Protein AF-M2REE5-F1 (afdb_monomer)

Mean predicted aligned error: 12.67 Å

Structure (mmCIF, N/CA/C/O backbone):
data_AF-M2REE5-F1
#
_entry.id   AF-M2REE5-F1
#
loop_
_atom_site.group_PDB
_atom_site.id
_atom_site.type_symbol
_atom_site.label_atom_id
_atom_site.label_alt_id
_atom_site.label_comp_id
_atom_site.label_asym_id
_atom_site.label_entity_id
_atom_site.label_seq_id
_atom_site.pdbx_PDB_ins_code
_atom_site.Cartn_x
_atom_site.Cartn_y
_atom_site.Cartn_z
_atom_site.occupancy
_atom_site.B_iso_or_equiv
_atom_site.auth_seq_id
_atom_site.auth_comp_id
_atom_site.auth_asym_id
_atom_site.auth_atom_id
_atom_site.pdbx_PDB_model_num
ATOM 1 N N . MET A 1 1 ? 77.818 0.327 -35.182 1.00 38.66 1 MET A N 1
ATOM 2 C CA . MET A 1 1 ? 76.487 0.852 -35.550 1.00 38.66 1 MET A CA 1
ATOM 3 C C . MET A 1 1 ? 75.456 -0.120 -35.006 1.00 38.66 1 MET A C 1
ATOM 5 O O . MET A 1 1 ? 75.179 -1.122 -35.648 1.00 38.66 1 MET A O 1
ATOM 9 N N . SER A 1 2 ? 75.036 0.099 -33.757 1.00 36.56 2 SER A N 1
ATOM 10 C CA . SER A 1 2 ? 74.175 -0.830 -33.021 1.00 36.56 2 SER A CA 1
ATOM 11 C C . SER A 1 2 ? 72.714 -0.579 -33.371 1.00 36.56 2 SER A C 1
ATOM 13 O O . SER A 1 2 ? 72.260 0.565 -33.408 1.00 36.56 2 SER A O 1
ATOM 15 N N . SER A 1 3 ? 72.026 -1.667 -33.680 1.00 43.53 3 SER A N 1
ATOM 16 C CA . SER A 1 3 ? 70.634 -1.756 -34.079 1.00 43.53 3 SER A CA 1
ATOM 17 C C . SER A 1 3 ? 69.671 -1.483 -32.926 1.00 43.53 3 SER A C 1
ATOM 19 O O . SER A 1 3 ? 69.932 -1.804 -31.770 1.00 43.53 3 SER A O 1
ATOM 21 N N . ARG A 1 4 ? 68.528 -0.926 -33.327 1.00 51.53 4 ARG A N 1
ATOM 22 C CA . ARG A 1 4 ? 67.249 -0.803 -32.622 1.00 51.53 4 ARG A CA 1
ATOM 23 C C . ARG A 1 4 ? 66.891 -2.050 -31.809 1.00 51.53 4 ARG A C 1
ATOM 25 O O . ARG A 1 4 ? 67.111 -3.149 -32.303 1.00 51.53 4 ARG A O 1
ATOM 32 N N . LEU A 1 5 ? 66.201 -1.844 -30.688 1.00 46.16 5 LEU A N 1
ATOM 33 C CA . LEU A 1 5 ? 64.959 -2.542 -30.325 1.00 46.16 5 LEU A CA 1
ATOM 34 C C . LEU A 1 5 ? 64.337 -1.814 -29.126 1.00 46.16 5 LEU A C 1
ATOM 36 O O . LEU A 1 5 ? 64.799 -1.927 -27.995 1.00 46.16 5 LEU A O 1
ATOM 40 N N . SER A 1 6 ? 63.324 -1.004 -29.423 1.00 50.56 6 SER A N 1
ATOM 41 C CA . SER A 1 6 ? 62.365 -0.489 -28.453 1.00 50.56 6 SER A CA 1
ATOM 42 C C . SER A 1 6 ? 61.498 -1.670 -28.023 1.00 50.56 6 SER A C 1
ATOM 44 O O . SER A 1 6 ? 60.785 -2.235 -28.851 1.00 50.56 6 SER A O 1
ATOM 46 N N . ASP A 1 7 ? 61.619 -2.078 -26.766 1.00 46.53 7 ASP A N 1
ATOM 47 C CA . ASP A 1 7 ? 60.796 -3.126 -26.168 1.00 46.53 7 ASP A CA 1
ATOM 48 C C . ASP A 1 7 ? 59.448 -2.508 -25.774 1.00 46.53 7 ASP A C 1
ATOM 50 O O . ASP A 1 7 ? 59.289 -1.936 -24.697 1.00 46.53 7 ASP A O 1
ATOM 54 N N . ASP A 1 8 ? 58.506 -2.521 -26.716 1.00 56.50 8 ASP A N 1
ATOM 55 C CA . ASP A 1 8 ? 57.129 -2.073 -26.508 1.00 56.50 8 ASP A CA 1
ATOM 56 C C . ASP A 1 8 ? 56.333 -3.256 -25.937 1.00 56.50 8 ASP A C 1
ATOM 58 O O . ASP A 1 8 ? 55.606 -3.975 -26.630 1.00 56.50 8 ASP A O 1
ATOM 62 N N . THR A 1 9 ? 56.566 -3.547 -24.657 1.00 58.16 9 THR A N 1
ATOM 63 C CA . THR A 1 9 ? 55.918 -4.655 -23.954 1.00 58.16 9 THR A CA 1
ATOM 64 C C . THR A 1 9 ? 54.467 -4.275 -23.653 1.00 58.16 9 THR A C 1
ATOM 66 O O . THR A 1 9 ? 54.142 -3.692 -22.619 1.00 58.16 9 THR A O 1
ATOM 69 N N . ALA A 1 10 ? 53.564 -4.594 -24.581 1.00 62.88 10 ALA A N 1
ATOM 70 C CA . ALA A 1 10 ? 52.131 -4.389 -24.407 1.00 62.88 10 ALA A CA 1
ATOM 71 C C . ALA A 1 10 ? 51.612 -5.175 -23.187 1.00 62.88 10 ALA A C 1
ATOM 73 O O . ALA A 1 10 ? 51.581 -6.408 -23.169 1.00 62.88 10 ALA A O 1
ATOM 74 N N . VAL A 1 11 ? 51.191 -4.448 -22.151 1.00 69.81 11 VAL A N 1
ATOM 75 C CA . VAL A 1 11 ? 50.650 -5.019 -20.912 1.00 69.81 11 VAL A CA 1
ATOM 76 C C . VAL A 1 11 ? 49.303 -5.691 -21.195 1.00 69.81 11 VAL A C 1
ATOM 78 O O . VAL A 1 11 ? 48.344 -5.053 -21.630 1.00 69.81 11 VAL A O 1
ATOM 81 N N . LYS A 1 12 ? 49.205 -6.993 -20.911 1.00 71.50 12 LYS A N 1
ATOM 82 C CA . LYS A 1 12 ? 47.965 -7.768 -21.054 1.00 71.50 12 LYS A CA 1
ATOM 83 C C . LYS A 1 12 ? 47.016 -7.455 -19.892 1.00 71.50 12 LYS A C 1
ATOM 85 O O . LYS A 1 12 ? 47.154 -7.996 -18.797 1.00 71.50 12 LYS A O 1
ATOM 90 N N . LEU A 1 13 ? 46.056 -6.562 -20.124 1.00 79.38 13 LEU A N 1
ATOM 91 C CA . LEU A 1 13 ? 45.034 -6.195 -19.139 1.00 79.38 13 LEU A CA 1
ATOM 92 C C . LEU A 1 13 ? 44.077 -7.375 -18.893 1.00 79.38 13 LEU A C 1
ATOM 94 O O . LEU A 1 13 ? 43.501 -7.922 -19.831 1.00 79.38 13 LEU A O 1
ATOM 98 N N . THR A 1 14 ? 43.892 -7.760 -17.627 1.00 79.19 14 THR A N 1
ATOM 99 C CA . THR A 1 14 ? 42.921 -8.793 -17.226 1.00 79.19 14 THR A CA 1
ATOM 100 C C . THR A 1 14 ? 41.669 -8.111 -16.690 1.00 79.19 14 THR A C 1
ATOM 102 O O . THR A 1 14 ? 41.726 -7.385 -15.698 1.00 79.19 14 THR A O 1
ATOM 105 N N . LYS A 1 15 ? 40.535 -8.322 -17.362 1.00 80.19 15 LYS A N 1
ATOM 106 C CA . LYS A 1 15 ? 39.239 -7.779 -16.942 1.00 80.19 15 LYS A CA 1
ATOM 107 C C . LYS A 1 15 ? 38.802 -8.453 -15.638 1.00 80.19 15 LYS A C 1
ATOM 109 O O . LYS A 1 15 ? 38.848 -9.676 -15.520 1.00 80.19 15 LYS A O 1
ATOM 114 N N . SER A 1 16 ? 38.385 -7.656 -14.658 1.00 66.56 16 SER A N 1
ATOM 115 C CA . SER A 1 16 ? 37.862 -8.177 -13.394 1.00 66.56 16 SER A CA 1
ATOM 116 C C . SER A 1 16 ? 36.516 -8.855 -13.626 1.00 66.56 16 SER A C 1
ATOM 118 O O . SER A 1 16 ? 35.544 -8.194 -13.972 1.00 66.56 16 SER A O 1
ATOM 120 N N . THR A 1 17 ? 36.424 -10.154 -13.355 1.00 61.88 17 THR A N 1
ATOM 121 C CA . THR A 1 17 ? 35.180 -10.939 -13.461 1.00 61.88 17 THR A CA 1
ATOM 122 C C . THR A 1 17 ? 34.037 -10.417 -12.589 1.00 61.88 17 THR A C 1
ATOM 124 O O . THR A 1 17 ? 32.888 -10.783 -12.809 1.00 61.88 17 THR A O 1
ATOM 127 N N . ARG A 1 18 ? 34.341 -9.581 -11.589 1.00 53.75 18 ARG A N 1
ATOM 128 C CA . ARG A 1 18 ? 33.370 -9.071 -10.613 1.00 53.75 18 ARG A CA 1
ATOM 129 C C . ARG A 1 18 ? 32.989 -7.604 -10.820 1.00 53.75 18 ARG A C 1
ATOM 131 O O . ARG A 1 18 ? 31.970 -7.177 -10.292 1.00 53.75 18 ARG A O 1
ATOM 138 N N . PHE A 1 19 ? 33.818 -6.842 -11.533 1.00 54.91 19 PHE A N 1
ATOM 139 C CA . PHE A 1 19 ? 33.694 -5.380 -11.634 1.00 54.91 19 PHE A CA 1
ATOM 140 C C . PHE A 1 19 ? 33.848 -4.841 -13.059 1.00 54.91 19 PHE A C 1
ATOM 142 O O . PHE A 1 19 ? 33.758 -3.635 -13.263 1.00 54.91 19 PHE A O 1
ATOM 149 N N . TYR A 1 20 ? 34.110 -5.709 -14.037 1.00 52.50 20 TYR A N 1
ATOM 150 C CA . TYR A 1 20 ? 34.180 -5.336 -15.440 1.00 52.50 20 TYR A CA 1
ATOM 151 C C . TYR A 1 20 ? 32.885 -5.767 -16.128 1.00 52.50 20 TYR A C 1
ATOM 153 O O . TYR A 1 20 ? 32.784 -6.880 -16.643 1.00 52.50 20 TYR A O 1
ATOM 161 N N . SER A 1 21 ? 31.891 -4.883 -16.080 1.00 54.38 21 SER A N 1
ATOM 162 C CA . SER A 1 21 ? 30.630 -5.028 -16.806 1.00 54.38 21 SER A CA 1
ATOM 163 C C . SER A 1 21 ? 30.643 -4.081 -18.003 1.00 54.38 21 SER A C 1
ATOM 165 O O . SER A 1 21 ? 30.836 -2.877 -17.834 1.00 54.38 21 SER A O 1
ATOM 167 N N . ASP A 1 22 ? 30.442 -4.622 -19.203 1.00 50.00 22 ASP A N 1
ATOM 168 C CA . ASP A 1 22 ? 30.211 -3.846 -20.423 1.00 50.00 22 ASP A CA 1
ATOM 169 C C . ASP A 1 22 ? 28.742 -3.366 -20.419 1.00 50.00 22 ASP A C 1
ATOM 171 O O . ASP A 1 22 ? 27.906 -3.966 -21.080 1.00 50.00 22 ASP A O 1
ATOM 175 N N . GLU A 1 23 ? 28.368 -2.352 -19.628 1.00 56.47 23 GLU A N 1
ATOM 176 C CA . GLU A 1 23 ? 26.979 -1.849 -19.636 1.00 56.47 23 GLU A CA 1
ATOM 177 C C . GLU A 1 23 ? 26.887 -0.334 -19.854 1.00 56.47 23 GLU A C 1
ATOM 179 O O . GLU A 1 23 ? 27.062 0.454 -18.921 1.00 56.47 23 GLU A O 1
ATOM 184 N N . PRO A 1 24 ? 26.476 0.070 -21.066 1.00 54.28 24 PRO A N 1
ATOM 185 C CA . PRO A 1 24 ? 25.645 1.241 -21.272 1.00 54.28 24 PRO A CA 1
ATOM 186 C C . PRO A 1 24 ? 24.306 0.854 -21.928 1.00 54.28 24 PRO A C 1
ATOM 188 O O . PRO A 1 24 ? 23.809 1.594 -22.769 1.00 54.28 24 PRO A O 1
ATOM 191 N N . ASP A 1 25 ? 23.704 -0.285 -21.577 1.00 72.88 25 ASP A N 1
ATOM 192 C CA . ASP A 1 25 ? 22.383 -0.643 -22.111 1.00 72.88 25 ASP A CA 1
ATOM 193 C C . ASP A 1 25 ? 21.291 -0.072 -21.211 1.00 72.88 25 ASP A C 1
ATOM 195 O O . ASP A 1 25 ? 20.829 -0.695 -20.258 1.00 72.88 25 ASP A O 1
ATOM 199 N N . THR A 1 26 ? 20.889 1.165 -21.494 1.00 84.69 26 THR A N 1
ATOM 200 C CA . THR A 1 26 ? 19.654 1.730 -20.946 1.00 84.69 26 THR A CA 1
ATOM 201 C C . THR A 1 26 ? 18.460 1.288 -21.775 1.00 84.69 26 THR A C 1
ATOM 203 O O . THR A 1 26 ? 18.543 1.232 -22.997 1.00 84.69 26 THR A O 1
ATOM 206 N N . VAL A 1 27 ? 17.328 1.065 -21.118 1.00 89.31 27 VAL A N 1
ATOM 207 C CA . VAL A 1 27 ? 16.054 0.748 -21.764 1.00 89.31 27 VAL A CA 1
ATOM 20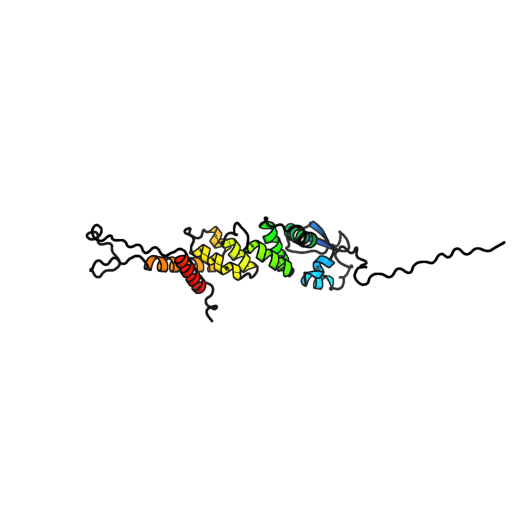8 C C . VAL A 1 27 ? 15.111 1.935 -21.616 1.00 89.31 27 VAL A C 1
ATOM 210 O O . VAL A 1 27 ? 15.076 2.578 -20.562 1.00 89.31 27 VAL A O 1
ATOM 213 N N . ILE A 1 28 ? 14.359 2.231 -22.674 1.00 91.19 28 ILE A N 1
ATOM 214 C CA . ILE A 1 28 ? 13.375 3.313 -22.699 1.00 91.19 28 ILE A CA 1
ATOM 215 C C . ILE A 1 28 ? 11.985 2.746 -22.404 1.00 91.19 28 ILE A C 1
ATOM 217 O O . ILE A 1 28 ? 11.484 1.877 -23.119 1.00 91.19 28 ILE A O 1
ATOM 221 N N . PHE A 1 29 ? 11.358 3.268 -21.357 1.00 93.00 29 PHE A N 1
ATOM 222 C CA . PHE A 1 29 ? 9.979 2.993 -20.976 1.00 93.00 29 PHE A CA 1
ATOM 223 C C . PHE A 1 29 ? 9.082 4.166 -21.341 1.00 93.00 29 PHE A C 1
ATOM 225 O O . PHE A 1 29 ? 9.508 5.313 -21.264 1.00 93.00 29 PHE A O 1
ATOM 232 N N . ASN A 1 30 ? 7.829 3.880 -21.667 1.00 93.31 30 ASN A N 1
ATOM 233 C CA . ASN A 1 30 ? 6.767 4.868 -21.774 1.00 93.31 30 ASN A CA 1
ATOM 234 C C . ASN A 1 30 ? 5.730 4.608 -20.678 1.00 93.31 30 ASN A C 1
ATOM 236 O O . ASN A 1 30 ? 5.134 3.526 -20.623 1.00 93.31 30 ASN A O 1
ATOM 240 N N . VAL A 1 31 ? 5.524 5.605 -19.820 1.00 94.25 31 VAL A N 1
ATOM 241 C CA . VAL A 1 31 ? 4.566 5.587 -18.710 1.00 94.25 31 VAL A CA 1
ATOM 242 C C . VAL A 1 31 ? 3.754 6.872 -18.781 1.00 94.25 31 VAL A C 1
ATOM 244 O O . VAL A 1 31 ? 4.324 7.956 -18.719 1.00 94.25 31 VAL A O 1
ATOM 247 N N . GLU A 1 32 ? 2.434 6.767 -18.936 1.00 91.12 32 GLU A N 1
ATOM 248 C CA . GLU A 1 32 ? 1.537 7.935 -19.012 1.00 91.12 32 GLU A CA 1
ATOM 249 C C . GLU A 1 32 ? 1.993 8.998 -20.041 1.00 91.12 32 GLU A C 1
ATOM 251 O O . GLU A 1 32 ? 1.928 10.199 -19.806 1.00 91.12 32 GLU A O 1
ATOM 256 N N . SER A 1 33 ? 2.472 8.561 -21.211 1.00 89.56 33 SER A N 1
ATOM 257 C CA . SER A 1 33 ? 3.024 9.435 -22.269 1.00 89.56 33 SER A CA 1
ATOM 258 C C . SER A 1 33 ? 4.337 10.146 -21.909 1.00 89.56 33 SER A C 1
ATOM 260 O O . SER A 1 33 ? 4.737 11.083 -22.597 1.00 89.56 33 SER A O 1
ATOM 262 N N . THR A 1 34 ? 5.019 9.705 -20.853 1.00 92.94 34 THR A N 1
ATOM 263 C CA . THR A 1 34 ? 6.343 10.188 -20.450 1.00 92.94 34 THR A CA 1
ATOM 264 C C . THR A 1 34 ? 7.388 9.106 -20.699 1.00 92.94 34 THR A C 1
ATOM 266 O O . THR A 1 34 ? 7.201 7.949 -20.313 1.00 92.94 34 THR A O 1
ATOM 269 N N . LEU A 1 35 ? 8.495 9.478 -21.348 1.00 92.62 35 LEU A N 1
ATOM 270 C CA . LEU A 1 35 ? 9.600 8.564 -21.624 1.00 92.62 35 LEU A CA 1
ATOM 271 C C . LEU A 1 35 ? 10.618 8.560 -20.482 1.00 92.62 35 LEU A C 1
ATOM 273 O O . LEU A 1 35 ? 11.115 9.606 -20.071 1.00 92.62 35 LEU A O 1
ATOM 277 N N . PHE A 1 36 ? 10.984 7.367 -20.023 1.00 92.44 36 PHE A N 1
ATOM 278 C CA . PHE A 1 36 ? 11.970 7.149 -18.971 1.00 92.44 36 PHE A CA 1
ATOM 279 C C . PHE A 1 36 ? 13.103 6.275 -19.484 1.00 92.44 36 PHE A C 1
ATOM 281 O O . PHE A 1 36 ? 12.873 5.156 -19.935 1.00 92.44 36 PHE A O 1
ATOM 288 N N . ARG A 1 37 ? 14.341 6.754 -19.364 1.00 90.81 37 ARG A N 1
ATOM 289 C CA . ARG A 1 37 ? 15.537 5.981 -19.708 1.00 90.81 37 ARG A CA 1
ATOM 290 C C . ARG A 1 37 ? 16.159 5.417 -18.436 1.00 90.81 37 ARG A C 1
ATOM 292 O O . ARG A 1 37 ? 16.620 6.174 -17.587 1.00 90.81 37 ARG A O 1
ATOM 299 N N . VAL A 1 38 ? 16.153 4.093 -18.298 1.00 90.69 38 VAL A N 1
ATOM 300 C CA . VAL A 1 38 ? 16.482 3.402 -17.040 1.00 90.69 38 VAL A CA 1
ATOM 301 C C . VAL A 1 38 ? 17.495 2.293 -17.287 1.00 90.69 38 VAL A C 1
ATOM 303 O O . VAL A 1 38 ? 17.457 1.628 -18.321 1.00 90.69 38 VAL A O 1
ATOM 306 N N . ASN A 1 39 ? 18.389 2.053 -16.324 1.00 88.69 39 ASN A N 1
ATOM 307 C CA . ASN A 1 39 ? 19.241 0.867 -16.368 1.00 88.69 39 ASN A CA 1
ATOM 308 C C . ASN A 1 39 ? 18.408 -0.389 -15.992 1.00 88.69 39 ASN A C 1
ATOM 310 O O . ASN A 1 39 ? 17.935 -0.487 -14.852 1.00 88.69 39 ASN A O 1
ATOM 314 N N . PRO A 1 40 ? 18.245 -1.372 -16.902 1.00 88.00 40 PRO A N 1
ATOM 315 C CA . PRO A 1 40 ? 17.433 -2.564 -16.673 1.00 88.00 40 PRO A CA 1
ATOM 316 C C . PRO A 1 40 ? 17.957 -3.434 -15.527 1.00 88.00 40 PRO A C 1
ATOM 318 O O . PRO A 1 40 ? 17.170 -4.165 -14.926 1.00 88.00 40 PRO A O 1
ATOM 321 N N . TYR A 1 41 ? 19.247 -3.358 -15.183 1.00 87.06 41 TYR A N 1
ATOM 322 C CA . TYR A 1 41 ? 19.825 -4.075 -14.048 1.00 87.06 41 TYR A CA 1
ATOM 323 C C . TYR A 1 41 ? 19.106 -3.742 -12.735 1.00 87.06 41 TYR A C 1
ATOM 325 O O . TYR A 1 41 ? 18.775 -4.652 -11.975 1.00 87.06 41 TYR A O 1
ATOM 333 N N . LEU A 1 42 ? 18.795 -2.463 -12.486 1.00 86.06 42 LEU A N 1
ATOM 334 C CA . LEU A 1 42 ? 18.125 -2.032 -11.251 1.00 86.06 42 LEU A CA 1
ATOM 335 C C . LEU A 1 42 ? 16.733 -2.657 -11.109 1.00 86.06 42 LEU A C 1
ATOM 337 O O . LEU A 1 42 ? 16.342 -3.063 -10.017 1.00 86.06 42 LEU A O 1
ATOM 341 N N . LEU A 1 43 ? 16.016 -2.790 -12.226 1.00 90.75 43 LEU A N 1
ATOM 342 C CA . LEU A 1 43 ? 14.683 -3.386 -12.266 1.00 90.75 43 LEU A CA 1
ATOM 343 C C . LEU A 1 43 ? 14.750 -4.917 -12.163 1.00 90.75 43 LEU A C 1
ATOM 345 O O . LEU A 1 43 ? 14.035 -5.511 -11.360 1.00 90.75 43 LEU A O 1
ATOM 349 N N . LYS A 1 44 ? 15.653 -5.563 -12.918 1.00 89.88 44 LYS A N 1
ATOM 350 C CA . LYS A 1 44 ? 15.867 -7.025 -12.901 1.00 89.88 44 LYS A CA 1
ATOM 351 C C . LYS A 1 44 ? 16.309 -7.544 -11.535 1.00 89.88 44 LYS A C 1
ATOM 353 O O . LYS A 1 44 ? 15.980 -8.673 -11.178 1.00 89.88 44 LYS A O 1
ATOM 358 N N . ARG A 1 45 ? 17.092 -6.747 -10.800 1.00 86.62 45 ARG A N 1
ATOM 359 C CA . ARG A 1 45 ? 17.656 -7.125 -9.499 1.00 86.62 45 ARG A CA 1
ATOM 360 C C . ARG A 1 45 ? 16.575 -7.353 -8.448 1.00 86.62 45 ARG A C 1
ATOM 362 O O . ARG A 1 45 ? 16.678 -8.313 -7.689 1.00 86.62 45 ARG A O 1
ATOM 369 N N . ASP A 1 46 ? 15.586 -6.463 -8.385 1.00 86.19 46 ASP A N 1
ATOM 370 C CA . ASP A 1 46 ? 14.619 -6.418 -7.282 1.00 86.19 46 ASP A CA 1
ATOM 371 C C . ASP A 1 46 ? 13.172 -6.752 -7.698 1.00 86.19 46 ASP A C 1
ATOM 373 O O . ASP A 1 46 ? 12.318 -6.834 -6.818 1.00 86.19 46 ASP A O 1
ATOM 377 N N . SER A 1 47 ? 12.887 -6.977 -8.991 1.00 93.44 47 SER A N 1
ATOM 378 C CA . SER A 1 47 ? 11.568 -7.408 -9.482 1.00 93.44 47 SER A CA 1
ATOM 379 C C . SER A 1 47 ? 11.638 -8.645 -10.377 1.00 93.44 47 SER A C 1
ATOM 381 O O . SER A 1 47 ? 12.280 -8.669 -11.432 1.00 93.44 47 SER A O 1
ATOM 383 N N . GLU A 1 48 ? 10.876 -9.667 -9.990 1.00 90.81 48 GLU A N 1
ATOM 384 C CA . GLU A 1 48 ? 10.679 -10.875 -10.791 1.00 90.81 48 GLU A CA 1
ATOM 385 C C . GLU A 1 48 ? 9.874 -10.615 -12.072 1.00 90.81 48 GLU A C 1
ATOM 387 O O . GLU A 1 48 ? 10.141 -11.234 -13.108 1.00 90.81 48 GLU A O 1
ATOM 392 N N . VAL A 1 49 ? 8.929 -9.674 -12.028 1.00 92.06 49 VAL A N 1
ATOM 393 C CA . VAL A 1 49 ? 8.120 -9.290 -13.191 1.00 92.06 49 VAL A CA 1
ATOM 394 C C . VAL A 1 49 ? 9.017 -8.708 -14.276 1.00 92.06 49 VAL A C 1
ATOM 396 O O . VAL A 1 49 ? 8.970 -9.164 -15.418 1.00 92.06 49 VAL A O 1
ATOM 399 N N . PHE A 1 50 ? 9.898 -7.770 -13.917 1.00 90.94 50 PHE A N 1
ATOM 400 C CA . PHE A 1 50 ? 10.844 -7.195 -14.870 1.00 90.94 50 PHE A CA 1
ATOM 401 C C . PHE A 1 50 ? 11.875 -8.223 -15.340 1.00 90.94 50 PHE A C 1
ATOM 403 O O . PHE A 1 50 ? 12.164 -8.290 -16.532 1.00 90.94 50 PHE A O 1
ATOM 410 N N . ARG A 1 51 ? 12.382 -9.091 -14.454 1.00 90.38 51 ARG A N 1
ATOM 411 C CA . ARG A 1 51 ? 13.265 -10.200 -14.856 1.00 90.38 51 ARG A CA 1
ATOM 412 C C . ARG A 1 51 ? 12.620 -11.088 -15.925 1.00 90.38 51 ARG A C 1
ATOM 414 O O . ARG A 1 51 ? 13.277 -11.427 -16.907 1.00 90.38 51 ARG A O 1
ATOM 421 N N . SER A 1 52 ? 11.346 -11.425 -15.749 1.00 89.00 52 SER A N 1
ATOM 422 C CA . SER A 1 52 ? 10.586 -12.244 -16.697 1.00 89.00 52 SER A CA 1
ATOM 423 C C . SER A 1 52 ? 10.321 -11.489 -18.002 1.00 89.00 52 SER A C 1
ATOM 425 O O . SER A 1 52 ? 10.594 -12.025 -19.071 1.00 89.00 52 SER A O 1
ATOM 427 N N . MET A 1 53 ? 9.896 -10.223 -17.919 1.00 88.19 53 MET A N 1
ATOM 428 C CA . MET A 1 53 ? 9.671 -9.340 -19.073 1.00 88.19 53 MET A CA 1
ATOM 429 C C . MET A 1 53 ? 10.910 -9.247 -19.971 1.00 88.19 53 MET A C 1
ATOM 431 O O . MET A 1 53 ? 10.810 -9.418 -21.181 1.00 88.19 53 MET A O 1
ATOM 435 N N . PHE A 1 54 ? 12.090 -9.042 -19.384 1.00 86.12 54 PHE A N 1
ATOM 436 C CA . PHE A 1 54 ? 13.345 -8.950 -20.131 1.00 86.12 54 PHE A CA 1
ATOM 437 C C . PHE A 1 54 ? 13.901 -10.294 -20.620 1.00 86.12 54 PHE A C 1
ATOM 439 O O . PHE A 1 54 ? 14.870 -10.301 -21.375 1.00 86.12 54 PHE A O 1
ATOM 446 N N . SER A 1 55 ? 13.346 -11.418 -20.165 1.00 85.38 55 SER A N 1
ATOM 447 C CA . SER A 1 55 ? 13.737 -12.755 -20.632 1.00 85.38 55 SER A CA 1
ATOM 448 C C . SER A 1 55 ? 12.936 -13.196 -21.861 1.00 85.38 55 SER A C 1
ATOM 450 O O . SER A 1 55 ? 13.275 -14.200 -22.488 1.00 85.38 55 SER A O 1
ATOM 452 N N . CYS A 1 56 ? 11.875 -12.465 -22.214 1.00 81.12 56 CYS A N 1
ATOM 453 C CA . CYS A 1 56 ? 11.083 -12.738 -23.403 1.00 81.12 56 CYS A CA 1
ATOM 454 C C . CYS A 1 56 ? 11.894 -12.445 -24.680 1.00 81.12 56 CYS A C 1
ATOM 456 O O . CYS A 1 56 ? 12.583 -11.424 -24.748 1.00 81.12 56 CYS A O 1
ATOM 458 N N . PRO A 1 57 ? 11.817 -13.310 -25.710 1.00 77.19 57 PRO A N 1
ATOM 459 C CA . PRO A 1 57 ? 12.487 -13.061 -26.980 1.00 77.19 57 PRO A CA 1
ATOM 460 C C . PRO A 1 57 ? 11.925 -11.795 -27.650 1.00 77.19 57 PRO A C 1
ATOM 462 O O . PRO A 1 57 ? 10.737 -11.497 -27.488 1.00 77.19 57 PRO A O 1
ATOM 465 N N . PRO A 1 58 ? 12.744 -11.054 -28.419 1.00 75.12 58 PRO A N 1
ATOM 466 C CA . PRO A 1 58 ? 12.283 -9.863 -29.119 1.00 75.12 58 PRO A CA 1
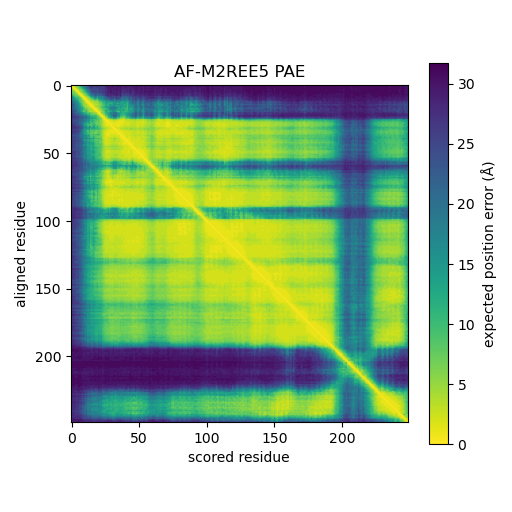ATOM 467 C C . PRO A 1 58 ? 11.142 -10.212 -30.081 1.00 75.12 58 PRO A C 1
ATOM 469 O O . PRO A 1 58 ? 11.193 -11.217 -30.794 1.00 75.12 58 PRO A O 1
ATOM 472 N N . GLY A 1 59 ? 10.106 -9.373 -30.088 1.00 70.38 59 GLY A N 1
ATOM 473 C CA . GLY A 1 59 ? 8.959 -9.535 -30.972 1.00 70.38 59 GLY A CA 1
ATOM 474 C C . GLY A 1 59 ? 9.306 -9.300 -32.445 1.00 70.38 59 GLY A C 1
ATOM 475 O O . GLY A 1 59 ? 10.412 -8.888 -32.809 1.00 70.38 59 GLY A O 1
ATOM 476 N N . VAL A 1 60 ? 8.320 -9.523 -33.317 1.00 60.19 60 VAL A N 1
ATOM 477 C CA . VAL A 1 60 ? 8.439 -9.231 -34.752 1.00 60.19 60 VAL A CA 1
ATOM 478 C C . VAL A 1 60 ? 8.680 -7.720 -34.914 1.00 60.19 60 VAL A C 1
ATOM 480 O O . VAL A 1 60 ? 7.796 -6.898 -34.673 1.00 60.19 60 VAL A O 1
ATOM 483 N N . GLY A 1 61 ? 9.920 -7.342 -35.232 1.00 65.06 61 GLY A N 1
ATOM 484 C CA . GLY A 1 61 ? 10.357 -5.950 -35.397 1.00 65.06 61 GLY A CA 1
ATOM 485 C C . GLY A 1 61 ? 11.437 -5.453 -34.422 1.00 65.06 61 GLY A C 1
ATOM 486 O O . GLY A 1 61 ? 11.727 -4.259 -34.435 1.00 65.06 61 GLY A O 1
ATOM 487 N N . GLY A 1 62 ? 12.048 -6.335 -33.624 1.00 72.00 62 GLY A N 1
ATOM 488 C CA . GLY A 1 62 ? 13.244 -6.026 -32.828 1.00 72.00 62 GLY A CA 1
ATOM 489 C C . GLY A 1 62 ? 12.990 -5.915 -31.324 1.00 72.00 62 GLY A C 1
ATOM 490 O O . GLY A 1 62 ? 11.872 -6.117 -30.852 1.00 72.00 62 GLY A O 1
ATOM 491 N N . ALA A 1 63 ? 14.053 -5.632 -30.567 1.00 75.12 63 ALA A N 1
ATOM 492 C CA . ALA A 1 63 ? 13.979 -5.459 -29.118 1.00 75.12 63 ALA A CA 1
ATOM 493 C C . ALA A 1 63 ? 13.226 -4.166 -28.760 1.00 75.12 63 ALA A C 1
ATOM 495 O O . ALA A 1 63 ? 13.543 -3.088 -29.263 1.00 75.12 63 ALA A O 1
ATOM 496 N N . GLU A 1 64 ? 12.221 -4.279 -27.895 1.00 81.75 64 GLU A N 1
ATOM 497 C CA . GLU A 1 64 ? 11.487 -3.127 -27.366 1.00 81.75 64 GLU A CA 1
ATOM 498 C C . GLU A 1 64 ? 12.354 -2.342 -26.374 1.00 81.75 64 GLU A C 1
ATOM 500 O O . GLU A 1 64 ? 13.152 -2.919 -25.635 1.00 81.75 64 GLU A O 1
ATOM 505 N N . GLY A 1 65 ? 12.205 -1.016 -26.364 1.00 81.94 65 GLY A N 1
ATOM 506 C CA . GLY A 1 65 ? 12.938 -0.114 -25.476 1.00 81.94 65 GLY A CA 1
ATOM 507 C C . GLY A 1 65 ? 14.342 0.273 -25.942 1.00 81.94 65 GLY A C 1
ATOM 508 O O . GLY A 1 65 ? 15.063 0.903 -25.172 1.00 81.94 65 GLY A O 1
ATOM 509 N N . ALA A 1 66 ? 14.722 -0.072 -27.178 1.00 83.25 66 ALA A N 1
ATOM 510 C CA . ALA A 1 66 ? 16.009 0.302 -27.772 1.00 83.25 66 ALA A CA 1
ATOM 511 C C . ALA A 1 66 ? 16.036 1.729 -28.360 1.00 83.25 66 ALA A C 1
ATOM 513 O O . ALA A 1 66 ? 17.109 2.310 -28.498 1.00 83.25 66 ALA A O 1
ATOM 514 N N . ALA A 1 67 ? 14.875 2.287 -28.717 1.00 82.94 67 ALA A N 1
ATOM 515 C CA . ALA A 1 67 ? 14.746 3.608 -29.333 1.00 82.94 67 ALA A CA 1
ATOM 516 C C . ALA A 1 67 ? 13.496 4.341 -28.824 1.00 82.94 67 ALA A C 1
ATOM 518 O O . ALA A 1 67 ? 12.543 3.699 -28.369 1.00 82.94 67 ALA A O 1
ATOM 519 N N . ASP A 1 68 ? 13.495 5.673 -28.924 1.00 86.19 68 ASP A N 1
ATOM 520 C CA . ASP A 1 68 ? 12.405 6.531 -28.440 1.00 86.19 68 ASP A CA 1
ATOM 521 C C . ASP A 1 68 ? 11.096 6.274 -29.224 1.00 86.19 68 ASP A C 1
ATOM 523 O O . ASP A 1 68 ? 10.006 6.444 -28.684 1.00 86.19 68 ASP A O 1
ATOM 527 N N . GLU A 1 69 ? 11.186 5.787 -30.469 1.00 87.69 69 GLU A N 1
ATOM 528 C CA . GLU A 1 69 ? 10.043 5.425 -31.320 1.00 87.69 69 GLU A CA 1
ATOM 529 C C . GLU A 1 69 ? 9.413 4.072 -30.954 1.00 87.69 69 GLU A C 1
ATOM 531 O O . GLU A 1 69 ? 8.286 3.779 -31.360 1.00 87.69 69 GLU A O 1
ATOM 536 N N . ARG A 1 70 ? 10.129 3.226 -30.200 1.00 87.00 70 ARG A N 1
ATOM 537 C CA . ARG A 1 70 ? 9.649 1.904 -29.769 1.00 87.00 70 ARG A CA 1
ATOM 538 C C . ARG A 1 70 ? 9.950 1.654 -28.284 1.00 87.00 70 ARG A C 1
ATOM 540 O O . ARG A 1 70 ? 10.699 0.726 -27.965 1.00 87.00 70 ARG A O 1
ATOM 547 N N . PRO A 1 71 ? 9.377 2.455 -27.369 1.00 90.88 71 PRO A N 1
ATOM 548 C CA . PRO A 1 71 ? 9.574 2.284 -25.937 1.00 90.88 71 PRO A CA 1
ATOM 549 C C . PRO A 1 71 ? 8.807 1.061 -25.411 1.00 90.88 71 PRO A C 1
ATOM 551 O O . PRO A 1 71 ? 7.815 0.628 -26.003 1.00 90.88 71 PRO A O 1
ATOM 554 N N . ILE A 1 72 ? 9.224 0.531 -24.261 1.00 90.69 72 ILE A N 1
ATOM 555 C CA . ILE A 1 72 ? 8.435 -0.462 -23.523 1.00 90.69 72 ILE A CA 1
ATOM 556 C C . ILE A 1 72 ? 7.271 0.260 -22.843 1.00 90.69 72 ILE A C 1
ATOM 558 O O . ILE A 1 72 ? 7.474 1.073 -21.940 1.00 90.69 72 ILE A O 1
ATOM 562 N N . ASN A 1 73 ? 6.044 -0.038 -23.261 1.00 91.62 73 ASN A N 1
ATOM 563 C CA . ASN A 1 73 ? 4.851 0.574 -22.682 1.00 91.62 73 ASN A CA 1
ATOM 564 C C . ASN A 1 73 ? 4.475 -0.109 -21.364 1.00 91.62 73 ASN A C 1
ATOM 566 O O . ASN A 1 73 ? 4.259 -1.321 -21.326 1.00 91.62 73 ASN A O 1
ATOM 570 N N . ILE A 1 74 ? 4.331 0.678 -20.299 1.00 91.56 74 ILE A N 1
ATOM 571 C CA . ILE A 1 74 ? 3.850 0.202 -19.002 1.00 91.56 74 ILE A CA 1
ATOM 572 C C . ILE A 1 74 ? 2.436 0.757 -18.773 1.00 91.56 74 ILE A C 1
ATOM 574 O O . ILE A 1 74 ? 2.284 1.919 -18.389 1.00 91.56 74 ILE A O 1
ATOM 578 N N . PRO A 1 75 ? 1.380 -0.037 -19.030 1.00 90.38 75 PRO A N 1
ATOM 579 C CA . PRO A 1 75 ? 0.010 0.440 -18.907 1.00 90.38 75 PRO A CA 1
ATOM 580 C C . PRO A 1 75 ? -0.438 0.529 -17.442 1.00 90.38 75 PRO A C 1
ATOM 582 O O . PRO A 1 75 ? -0.013 -0.264 -16.594 1.00 90.38 75 PRO A O 1
ATOM 585 N N . GLU A 1 76 ? -1.371 1.453 -17.187 1.00 90.12 76 GLU A N 1
ATOM 586 C CA . GLU A 1 76 ? -2.051 1.664 -15.894 1.00 90.12 76 GLU A CA 1
ATOM 587 C C . GLU A 1 76 ? -1.102 1.978 -14.726 1.00 90.12 76 GLU A C 1
ATOM 589 O O . GLU A 1 76 ? -1.311 1.540 -13.593 1.00 90.12 76 GLU A O 1
ATOM 594 N N . VAL A 1 77 ? -0.039 2.720 -15.013 1.00 94.06 77 VAL A N 1
ATOM 595 C CA . VAL A 1 77 ? 0.886 3.253 -14.015 1.00 94.06 77 VAL A CA 1
ATOM 596 C C . VAL A 1 77 ? 0.990 4.745 -14.261 1.00 94.06 77 VAL A C 1
ATOM 598 O O . VAL A 1 77 ? 1.158 5.162 -15.408 1.00 94.06 77 VAL A O 1
ATOM 601 N N . ALA A 1 78 ? 0.860 5.540 -13.202 1.00 94.69 78 ALA A N 1
ATOM 602 C CA . ALA A 1 78 ? 1.065 6.977 -13.318 1.00 94.69 78 ALA A CA 1
ATOM 603 C C . ALA A 1 78 ? 2.563 7.280 -13.464 1.00 94.69 78 ALA A C 1
ATOM 605 O O . ALA A 1 78 ? 3.392 6.633 -12.817 1.00 94.69 78 ALA A O 1
ATOM 606 N N . ALA A 1 79 ? 2.922 8.297 -14.250 1.00 94.56 79 ALA A N 1
ATOM 607 C CA . ALA A 1 79 ? 4.314 8.730 -14.399 1.00 94.56 79 ALA A CA 1
ATOM 608 C C . ALA A 1 79 ? 4.941 9.036 -13.030 1.00 94.56 79 ALA A C 1
ATOM 610 O O . ALA A 1 79 ? 6.038 8.568 -12.731 1.00 94.56 79 ALA A O 1
ATOM 611 N N . PHE A 1 80 ? 4.180 9.688 -12.144 1.00 94.69 80 PHE A N 1
ATOM 612 C CA . PHE A 1 80 ? 4.588 9.967 -10.766 1.00 94.69 80 PHE A CA 1
ATOM 613 C C . PHE A 1 80 ? 4.927 8.701 -9.958 1.00 94.69 80 PHE A C 1
ATOM 615 O O . PHE A 1 80 ? 5.873 8.699 -9.171 1.00 94.69 80 PHE A O 1
ATOM 622 N N . GLU A 1 81 ? 4.184 7.602 -10.133 1.00 95.00 81 GLU A N 1
ATOM 623 C CA . GLU A 1 81 ? 4.482 6.341 -9.440 1.00 95.00 81 GLU A CA 1
ATOM 624 C C . GLU A 1 81 ? 5.801 5.737 -9.921 1.00 95.00 81 GLU A C 1
ATOM 626 O O . GLU A 1 81 ? 6.585 5.230 -9.113 1.00 95.00 81 GLU A O 1
ATOM 631 N N . PHE A 1 82 ? 6.055 5.819 -11.227 1.00 94.94 82 PHE A N 1
ATOM 632 C CA . PHE A 1 82 ? 7.291 5.336 -11.826 1.00 94.94 82 PHE A CA 1
ATOM 633 C C . PHE A 1 82 ? 8.491 6.200 -11.430 1.00 94.94 82 PHE A C 1
ATOM 635 O O . PHE A 1 82 ? 9.519 5.657 -11.035 1.00 94.94 82 PHE A O 1
ATOM 642 N N . GLU A 1 83 ? 8.344 7.525 -1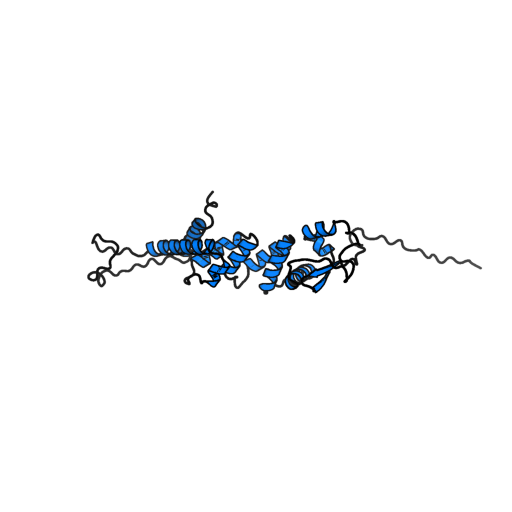1.417 1.00 93.56 83 GLU A N 1
ATOM 643 C CA . GLU A 1 83 ? 9.348 8.458 -10.893 1.00 93.56 83 GLU A CA 1
ATOM 644 C C . GLU A 1 83 ? 9.725 8.133 -9.448 1.00 93.56 83 GLU A C 1
ATOM 646 O O . GLU A 1 83 ? 10.908 7.984 -9.146 1.00 93.56 83 GLU A O 1
ATOM 651 N N . CYS A 1 84 ? 8.735 7.928 -8.570 1.00 92.69 84 CYS A N 1
ATOM 652 C CA . CYS A 1 84 ? 8.985 7.572 -7.173 1.00 92.69 84 CYS A CA 1
ATOM 653 C C . CYS A 1 84 ? 9.782 6.262 -7.048 1.00 92.69 84 CYS A C 1
ATOM 655 O O . CYS A 1 84 ? 10.672 6.155 -6.200 1.00 92.69 84 CYS A O 1
ATOM 657 N N . LEU A 1 85 ? 9.469 5.261 -7.883 1.00 93.25 85 LEU A N 1
ATOM 658 C CA . LEU A 1 85 ? 10.198 3.991 -7.924 1.00 93.25 85 LEU A CA 1
ATOM 659 C C . LEU A 1 85 ? 11.652 4.193 -8.354 1.00 93.25 85 LEU A C 1
ATOM 661 O O . LEU A 1 85 ? 12.549 3.641 -7.717 1.00 93.25 85 LEU A O 1
ATOM 665 N N . LEU A 1 86 ? 11.887 4.964 -9.416 1.00 91.62 86 LEU A N 1
ATOM 666 C CA . LEU A 1 86 ? 13.236 5.247 -9.898 1.00 91.62 86 LEU A CA 1
ATOM 667 C C . LEU A 1 86 ? 14.033 6.031 -8.855 1.00 91.62 86 LEU A C 1
ATOM 669 O O . LEU A 1 86 ? 15.131 5.608 -8.506 1.00 91.62 86 LEU A O 1
ATOM 673 N N . GLU A 1 87 ? 13.460 7.093 -8.288 1.00 90.50 87 GLU A N 1
ATOM 674 C CA . GLU A 1 87 ? 14.063 7.851 -7.186 1.00 90.50 87 GLU A CA 1
ATOM 675 C C . GLU A 1 87 ? 14.471 6.905 -6.045 1.00 90.50 87 GLU A C 1
ATOM 677 O O . GLU A 1 87 ? 15.608 6.938 -5.582 1.00 90.50 87 GLU A O 1
ATOM 682 N N . PHE A 1 88 ? 13.603 5.966 -5.650 1.00 90.62 88 PHE A N 1
ATOM 683 C CA . PHE A 1 88 ? 13.938 4.986 -4.615 1.00 90.62 88 PHE A CA 1
ATOM 684 C C . PHE A 1 88 ? 15.063 4.019 -5.026 1.00 90.62 88 PHE A C 1
ATOM 686 O O . PHE A 1 88 ? 15.916 3.679 -4.206 1.00 90.62 88 PHE A O 1
ATOM 693 N N . LEU A 1 89 ? 15.085 3.551 -6.275 1.00 88.12 89 LEU A N 1
ATOM 694 C CA . LEU A 1 89 ? 16.098 2.611 -6.768 1.00 88.12 89 LEU A CA 1
ATOM 695 C C . LEU A 1 89 ? 17.486 3.250 -6.912 1.00 88.12 89 LEU A C 1
ATOM 697 O O . LEU A 1 89 ? 18.486 2.576 -6.653 1.00 88.12 89 LEU A O 1
ATOM 701 N N . TYR A 1 90 ? 17.543 4.519 -7.319 1.00 85.31 90 TYR A N 1
ATOM 702 C CA . TYR A 1 90 ? 18.789 5.267 -7.496 1.00 85.31 90 TYR A CA 1
ATOM 703 C C . TYR A 1 90 ? 19.282 5.890 -6.187 1.00 85.31 90 TYR A C 1
ATOM 705 O O . TYR A 1 90 ? 20.467 5.797 -5.865 1.00 85.31 90 TYR A O 1
ATOM 713 N N . GLU A 1 91 ? 18.383 6.494 -5.414 1.00 80.94 91 GLU A N 1
ATOM 714 C CA . GLU A 1 91 ? 18.739 7.348 -4.278 1.00 80.94 91 GLU A CA 1
ATOM 715 C C . GLU A 1 91 ? 18.298 6.789 -2.926 1.00 80.94 91 GLU A C 1
ATOM 717 O O . GLU A 1 91 ? 18.830 7.195 -1.895 1.00 80.94 91 GLU A O 1
ATOM 722 N N . GLY A 1 92 ? 17.376 5.822 -2.886 1.00 68.06 92 GLY A N 1
ATOM 723 C CA . GLY A 1 92 ? 16.744 5.362 -1.643 1.00 68.06 92 GLY A CA 1
ATOM 724 C C . GLY A 1 92 ? 17.704 4.783 -0.595 1.00 68.06 92 GLY A C 1
ATOM 725 O O . GLY A 1 92 ? 17.357 4.730 0.585 1.00 68.06 92 GLY A O 1
ATOM 726 N N . MET A 1 93 ? 18.923 4.389 -0.986 1.00 59.94 93 MET A N 1
ATOM 727 C CA . MET A 1 93 ? 19.986 3.991 -0.048 1.00 59.94 93 MET A CA 1
ATOM 728 C C . MET A 1 93 ? 20.698 5.180 0.620 1.00 59.94 93 MET A C 1
ATOM 730 O O . MET A 1 93 ? 21.307 5.005 1.673 1.00 59.94 93 MET A O 1
ATOM 734 N N . TYR A 1 94 ? 20.631 6.368 0.023 1.00 63.53 94 TYR A N 1
ATOM 735 C CA . TYR A 1 94 ? 21.403 7.551 0.406 1.00 63.53 94 TYR A CA 1
ATOM 736 C C . TYR A 1 94 ? 20.526 8.666 0.991 1.00 63.53 94 TYR A C 1
ATOM 738 O O . TYR A 1 94 ? 20.953 9.347 1.922 1.00 63.53 94 TYR A O 1
ATOM 746 N N . THR A 1 95 ? 19.294 8.827 0.503 1.00 68.06 95 THR A N 1
ATOM 747 C CA . THR A 1 95 ? 18.382 9.920 0.881 1.00 68.06 95 THR A CA 1
ATOM 748 C C . THR A 1 95 ? 16.957 9.399 1.105 1.00 68.06 95 THR A C 1
ATOM 750 O O . THR A 1 95 ? 16.070 9.574 0.271 1.00 68.06 95 THR A O 1
ATOM 753 N N . PRO A 1 96 ? 16.675 8.741 2.247 1.00 64.19 96 PRO A N 1
ATOM 754 C CA . PRO A 1 96 ? 15.329 8.258 2.527 1.00 64.19 96 PRO A CA 1
ATOM 755 C C . PRO A 1 96 ? 14.361 9.439 2.700 1.00 64.19 96 PRO A C 1
ATOM 757 O O . PRO A 1 96 ? 14.419 10.169 3.690 1.00 64.19 96 PRO A O 1
ATOM 760 N N . ARG A 1 97 ? 13.434 9.604 1.751 1.00 69.88 97 ARG A N 1
ATOM 761 C CA . ARG A 1 97 ? 12.340 10.580 1.829 1.00 69.88 97 ARG A CA 1
ATOM 762 C C . ARG A 1 97 ? 11.320 10.118 2.870 1.00 69.88 97 ARG A C 1
ATOM 764 O O . ARG A 1 97 ? 10.497 9.251 2.601 1.00 69.88 97 ARG A O 1
ATOM 771 N N . THR A 1 98 ? 11.387 10.631 4.094 1.00 69.12 98 THR A N 1
ATOM 772 C CA . THR A 1 98 ? 10.592 10.116 5.231 1.00 69.12 98 THR A CA 1
ATOM 773 C C . THR A 1 98 ? 9.253 10.825 5.450 1.00 69.12 98 THR A C 1
ATOM 775 O O . THR A 1 98 ? 8.413 10.322 6.193 1.00 69.12 98 THR A O 1
ATOM 778 N N . ASP A 1 99 ? 9.011 11.954 4.793 1.00 77.69 99 ASP A N 1
ATOM 779 C CA . ASP A 1 99 ? 7.934 12.895 5.118 1.00 77.69 99 ASP A CA 1
ATOM 780 C C . ASP A 1 99 ? 6.721 12.839 4.166 1.00 77.69 99 ASP A C 1
ATOM 782 O O . ASP A 1 99 ? 5.580 13.065 4.588 1.00 77.69 99 ASP A O 1
ATOM 786 N N . SER A 1 100 ? 6.935 12.490 2.895 1.00 89.56 100 SER A N 1
ATOM 787 C CA . SER A 1 100 ? 5.900 12.559 1.856 1.00 89.56 100 SER A CA 1
ATOM 788 C C . SER A 1 100 ? 4.970 11.336 1.822 1.00 89.56 100 SER A C 1
ATOM 790 O O . SER A 1 100 ? 5.325 10.257 1.347 1.00 89.56 100 SER A O 1
ATOM 792 N N . VAL A 1 101 ? 3.721 11.509 2.271 1.00 91.25 101 VAL A N 1
ATOM 793 C CA . VAL A 1 101 ? 2.671 10.472 2.163 1.00 91.25 101 VAL A CA 1
ATOM 794 C C . VAL A 1 101 ? 2.352 10.099 0.713 1.00 91.25 101 VAL A C 1
ATOM 796 O O . VAL A 1 101 ? 2.271 8.898 0.447 1.00 91.25 101 VAL A O 1
ATOM 799 N N . PRO A 1 102 ? 2.162 11.052 -0.225 1.00 93.12 102 PRO A N 1
ATOM 800 C CA . PRO A 1 102 ? 1.893 10.710 -1.621 1.00 93.12 102 PRO A CA 1
ATOM 801 C C . PRO A 1 102 ? 2.991 9.837 -2.231 1.00 93.12 102 PRO A C 1
ATOM 803 O O . PRO A 1 102 ? 2.675 8.844 -2.879 1.00 93.12 102 PRO A O 1
ATOM 806 N N . TYR A 1 103 ? 4.259 10.141 -1.934 1.00 93.06 103 TYR A N 1
ATOM 807 C CA . TYR A 1 103 ? 5.412 9.358 -2.379 1.00 93.06 103 TYR A CA 1
ATOM 808 C C . TYR A 1 103 ? 5.346 7.910 -1.881 1.00 93.06 103 TYR A C 1
ATOM 810 O O . TYR A 1 103 ? 5.420 6.966 -2.663 1.00 93.06 103 TYR A O 1
ATOM 818 N N . TRP A 1 104 ? 5.124 7.707 -0.580 1.00 93.81 104 TRP A N 1
ATOM 819 C CA . TRP A 1 104 ? 5.042 6.356 -0.026 1.00 93.81 104 TRP A CA 1
ATOM 820 C C . TRP A 1 104 ? 3.796 5.586 -0.488 1.00 93.81 104 TRP A C 1
ATOM 822 O O . TRP A 1 104 ? 3.869 4.368 -0.657 1.00 93.81 104 TRP A O 1
ATOM 832 N N . LYS A 1 105 ? 2.663 6.267 -0.723 1.00 94.69 105 LYS A N 1
ATOM 833 C CA . LYS A 1 105 ? 1.463 5.656 -1.327 1.00 94.69 105 LYS A CA 1
ATOM 834 C C . LYS A 1 105 ? 1.744 5.205 -2.770 1.00 94.69 105 LYS A C 1
ATOM 836 O O . LYS A 1 105 ? 1.366 4.090 -3.127 1.00 94.69 105 LYS A O 1
ATOM 841 N N . ALA A 1 106 ? 2.436 6.031 -3.555 1.00 95.12 106 ALA A N 1
ATOM 842 C CA . ALA A 1 106 ? 2.855 5.723 -4.920 1.00 95.12 106 ALA A CA 1
ATOM 843 C C . ALA A 1 106 ? 3.850 4.550 -4.960 1.00 95.12 106 ALA A C 1
ATOM 845 O O . ALA A 1 106 ? 3.632 3.578 -5.683 1.00 95.12 106 ALA A O 1
ATOM 846 N N . LEU A 1 107 ? 4.865 4.563 -4.088 1.00 94.50 107 LEU A N 1
ATOM 847 C CA . LEU A 1 107 ? 5.797 3.446 -3.928 1.00 94.50 107 LEU A CA 1
ATOM 848 C C . LEU A 1 107 ? 5.089 2.149 -3.547 1.00 94.50 107 LEU A C 1
ATOM 850 O O . LEU A 1 107 ? 5.386 1.105 -4.122 1.00 94.50 107 LEU A O 1
ATOM 854 N N . LEU A 1 108 ? 4.152 2.185 -2.597 1.00 95.56 108 LEU A N 1
ATOM 855 C CA . LEU A 1 108 ? 3.394 0.997 -2.201 1.00 95.56 108 LEU A CA 1
ATOM 856 C C . LEU A 1 108 ? 2.583 0.425 -3.374 1.00 95.56 108 LEU A C 1
ATOM 858 O O . LEU A 1 108 ? 2.538 -0.794 -3.547 1.00 95.56 108 LEU A O 1
ATOM 862 N N . SER A 1 1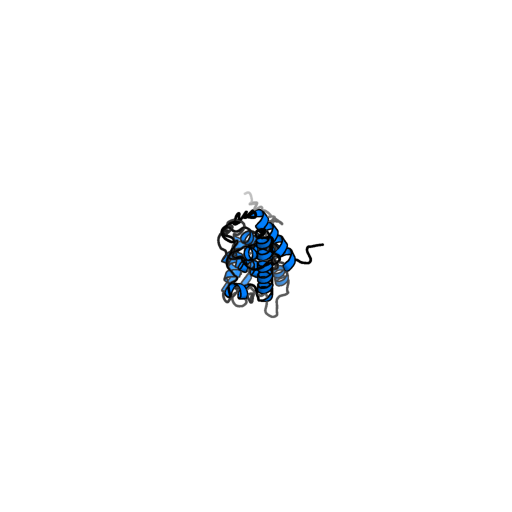09 ? 1.979 1.299 -4.181 1.00 95.88 109 SER A N 1
ATOM 863 C CA . SER A 1 109 ? 1.209 0.939 -5.374 1.00 95.88 109 SER A CA 1
ATOM 864 C C . SER A 1 109 ? 2.070 0.213 -6.406 1.00 95.88 109 SER A C 1
ATOM 866 O O . SER A 1 109 ? 1.839 -0.964 -6.703 1.00 95.88 109 SER A O 1
ATOM 868 N N . ILE A 1 110 ? 3.131 0.870 -6.877 1.00 95.38 110 ILE A N 1
ATOM 869 C CA . ILE A 1 110 ? 3.978 0.345 -7.948 1.00 95.38 110 ILE A CA 1
ATOM 870 C C . ILE A 1 110 ? 4.801 -0.870 -7.510 1.00 95.38 110 ILE A C 1
ATOM 872 O O . ILE A 1 110 ? 4.926 -1.840 -8.260 1.00 95.38 110 ILE A O 1
ATOM 876 N N . SER A 1 111 ? 5.302 -0.875 -6.270 1.00 95.00 111 SER A N 1
ATOM 877 C CA . SER A 1 111 ? 6.046 -2.018 -5.729 1.00 95.00 111 SER A CA 1
ATOM 878 C C . SER A 1 111 ? 5.169 -3.253 -5.553 1.00 95.00 111 SER A C 1
ATOM 880 O O . SER A 1 111 ? 5.651 -4.364 -5.755 1.00 95.00 111 SER A O 1
ATOM 882 N N . SER A 1 112 ? 3.883 -3.082 -5.234 1.00 95.12 112 SER A N 1
ATOM 883 C CA . SER A 1 112 ? 2.938 -4.201 -5.177 1.00 95.12 112 SER A CA 1
ATOM 884 C C . SER A 1 112 ? 2.593 -4.720 -6.574 1.00 95.12 112 SER A C 1
ATOM 886 O O . SER A 1 112 ? 2.495 -5.929 -6.755 1.00 95.12 112 SER A O 1
ATOM 888 N N . ARG A 1 113 ? 2.453 -3.832 -7.571 1.00 94.06 113 ARG A N 1
ATOM 889 C CA . ARG A 1 113 ? 2.124 -4.205 -8.959 1.00 94.06 113 ARG A CA 1
ATOM 890 C C . ARG A 1 113 ? 3.244 -4.993 -9.641 1.00 94.06 113 ARG A C 1
ATOM 892 O O . ARG A 1 113 ? 2.971 -5.997 -10.288 1.00 94.06 113 ARG A O 1
ATOM 899 N N . PHE A 1 114 ? 4.493 -4.559 -9.481 1.00 94.75 114 PHE A N 1
ATOM 900 C CA . PHE A 1 114 ? 5.655 -5.194 -10.119 1.00 94.75 114 PHE A CA 1
ATOM 901 C C . PHE A 1 114 ? 6.452 -6.113 -9.189 1.00 94.75 114 PHE A C 1
ATOM 903 O O . PHE A 1 114 ? 7.548 -6.537 -9.547 1.00 94.75 114 PHE A O 1
ATOM 910 N N . VAL A 1 115 ? 5.913 -6.448 -8.014 1.00 94.31 115 VAL A N 1
ATOM 911 C CA . VAL A 1 115 ? 6.518 -7.404 -7.068 1.00 94.31 115 VAL A CA 1
ATOM 912 C C . VAL A 1 115 ? 7.945 -6.995 -6.667 1.00 94.31 115 VAL A C 1
ATOM 914 O O . VAL A 1 115 ? 8.900 -7.760 -6.764 1.00 94.31 115 VAL A O 1
ATOM 917 N N . PHE A 1 116 ? 8.100 -5.749 -6.219 1.00 94.56 116 PHE A N 1
ATOM 918 C CA . PHE A 1 116 ? 9.322 -5.273 -5.568 1.00 94.56 116 PHE A CA 1
ATOM 919 C C . PHE A 1 116 ? 9.207 -5.460 -4.053 1.00 94.56 116 PHE A C 1
ATOM 921 O O . PHE A 1 116 ? 8.940 -4.507 -3.318 1.00 94.56 116 PHE A O 1
ATOM 928 N N . ASP A 1 117 ? 9.410 -6.682 -3.558 1.00 93.25 117 ASP A N 1
ATOM 929 C CA . ASP A 1 117 ? 9.116 -7.040 -2.161 1.00 93.25 117 ASP A CA 1
ATOM 930 C C . ASP A 1 117 ? 9.836 -6.167 -1.128 1.00 93.25 117 ASP A C 1
ATOM 932 O O . ASP A 1 117 ? 9.237 -5.734 -0.142 1.00 93.25 117 ASP A O 1
ATOM 936 N N . ARG A 1 118 ? 11.118 -5.860 -1.360 1.00 91.69 118 ARG A N 1
ATOM 937 C CA . ARG A 1 118 ? 11.914 -5.010 -0.459 1.00 91.69 118 ARG A CA 1
ATOM 938 C C . ARG A 1 118 ? 11.374 -3.583 -0.399 1.00 91.69 118 ARG A C 1
ATOM 940 O O . ARG A 1 118 ? 11.257 -3.014 0.685 1.00 91.69 118 ARG A O 1
ATOM 947 N N . ILE A 1 119 ? 11.014 -3.026 -1.554 1.00 92.56 119 ILE A N 1
ATOM 948 C CA . ILE A 1 119 ? 10.472 -1.667 -1.674 1.00 92.56 119 ILE A CA 1
ATOM 949 C C . ILE A 1 119 ? 9.073 -1.617 -1.057 1.00 92.56 119 ILE A C 1
ATOM 951 O O . ILE A 1 119 ? 8.769 -0.713 -0.280 1.00 92.56 119 ILE A O 1
ATOM 955 N N . ARG A 1 120 ? 8.254 -2.644 -1.307 1.00 94.25 120 ARG A N 1
ATOM 956 C CA . ARG A 1 120 ? 6.933 -2.802 -0.697 1.00 94.25 120 ARG A CA 1
ATOM 957 C C . ARG A 1 120 ? 7.034 -2.828 0.825 1.00 94.25 120 ARG A C 1
ATOM 959 O O . ARG A 1 120 ? 6.323 -2.087 1.497 1.00 94.25 120 ARG A O 1
ATOM 966 N N . GLN A 1 121 ? 7.940 -3.628 1.385 1.00 93.12 121 GLN A N 1
ATOM 967 C CA . GLN A 1 121 ? 8.166 -3.684 2.833 1.00 93.12 121 GLN A CA 1
ATOM 968 C C . GLN A 1 121 ? 8.642 -2.341 3.400 1.00 93.12 121 GLN A C 1
ATOM 970 O O . GLN A 1 121 ? 8.181 -1.938 4.471 1.00 93.12 121 GLN A O 1
ATOM 975 N N . ALA A 1 122 ? 9.519 -1.628 2.686 1.00 91.19 122 ALA A N 1
ATOM 976 C CA . ALA A 1 122 ? 9.947 -0.288 3.074 1.00 91.19 122 ALA A CA 1
ATOM 977 C C . ALA A 1 122 ? 8.759 0.685 3.116 1.00 91.19 122 ALA A C 1
ATOM 979 O O . ALA A 1 122 ? 8.559 1.348 4.132 1.00 91.19 122 ALA A O 1
ATOM 980 N N . ALA A 1 123 ? 7.911 0.694 2.084 1.00 92.81 123 ALA A N 1
ATOM 981 C CA . ALA A 1 123 ? 6.722 1.540 2.036 1.00 92.81 123 ALA A CA 1
ATOM 982 C C . ALA A 1 123 ? 5.714 1.209 3.146 1.00 92.81 123 ALA A C 1
ATOM 984 O O . ALA A 1 123 ? 5.215 2.114 3.817 1.00 92.81 123 ALA A O 1
ATOM 985 N N . VAL A 1 124 ? 5.474 -0.079 3.417 1.00 93.75 124 VAL A N 1
ATOM 986 C CA . VAL A 1 124 ? 4.624 -0.523 4.535 1.00 93.75 124 VAL A CA 1
ATOM 987 C C . VAL A 1 124 ? 5.193 -0.054 5.878 1.00 93.75 124 VAL A C 1
ATOM 989 O O . VAL A 1 124 ? 4.467 0.445 6.738 1.00 93.75 124 VAL A O 1
ATOM 992 N N . LYS A 1 125 ? 6.505 -0.169 6.081 1.00 91.62 125 LYS A N 1
ATOM 993 C CA . LYS A 1 125 ? 7.142 0.280 7.322 1.00 91.62 125 LYS A CA 1
ATOM 994 C C . LYS A 1 125 ? 7.044 1.798 7.488 1.00 91.62 125 LYS A C 1
ATOM 996 O O . LYS A 1 125 ? 6.721 2.251 8.585 1.00 91.62 125 LYS A O 1
ATOM 1001 N N . SER A 1 126 ? 7.295 2.558 6.424 1.00 91.12 126 SER A N 1
ATOM 1002 C CA . SER A 1 126 ? 7.249 4.022 6.440 1.00 91.12 126 SER A CA 1
ATOM 1003 C C . SER A 1 126 ? 5.837 4.551 6.685 1.00 91.12 126 SER A C 1
ATOM 1005 O O . SER A 1 126 ? 5.659 5.404 7.548 1.00 91.12 126 SER A O 1
ATOM 1007 N N . LEU A 1 127 ? 4.818 4.006 6.008 1.00 92.19 127 LEU A N 1
ATOM 1008 C CA . LEU A 1 127 ? 3.420 4.413 6.204 1.00 92.19 127 LEU A CA 1
ATOM 1009 C C . LEU A 1 127 ? 2.880 3.985 7.576 1.00 92.19 127 LEU A C 1
ATOM 1011 O O . LEU A 1 127 ? 2.177 4.758 8.222 1.00 92.19 127 LEU A O 1
ATOM 1015 N N . GLY A 1 128 ? 3.227 2.781 8.043 1.00 89.56 128 GLY A N 1
ATOM 1016 C CA . GLY A 1 128 ? 2.717 2.232 9.302 1.00 89.56 128 GLY A CA 1
ATOM 1017 C C . GLY A 1 128 ? 3.349 2.824 10.566 1.00 89.56 128 GLY A C 1
ATOM 1018 O O . GLY A 1 128 ? 2.725 2.793 11.621 1.00 89.56 128 GLY A O 1
ATOM 1019 N N . LYS A 1 129 ? 4.576 3.359 10.487 1.00 87.25 129 LYS A N 1
ATOM 1020 C CA . LYS A 1 129 ? 5.286 3.983 11.624 1.00 87.25 129 LYS A CA 1
ATOM 1021 C C . LYS A 1 129 ? 5.352 5.510 11.539 1.00 87.25 129 LYS A C 1
ATOM 1023 O O . LYS A 1 129 ? 6.108 6.132 12.284 1.00 87.25 129 LYS A O 1
ATOM 1028 N N . ARG A 1 130 ? 4.608 6.112 10.612 1.00 88.81 130 ARG A N 1
ATOM 1029 C CA . ARG A 1 130 ? 4.619 7.558 10.394 1.00 88.81 130 ARG A CA 1
ATOM 1030 C C . ARG A 1 130 ? 4.064 8.311 11.604 1.00 88.81 130 ARG A C 1
ATOM 1032 O O . ARG A 1 130 ? 3.118 7.863 12.245 1.00 88.81 130 ARG A O 1
ATOM 1039 N N . SER A 1 131 ? 4.607 9.504 11.839 1.00 86.44 131 SER A N 1
ATOM 1040 C CA . SER A 1 131 ? 4.015 10.523 12.704 1.00 86.44 131 SER A CA 1
ATOM 1041 C C . SER A 1 131 ? 3.840 11.826 11.907 1.00 86.44 131 SER A C 1
ATOM 1043 O O . SER A 1 131 ? 4.826 12.301 11.340 1.00 86.44 131 SER A O 1
ATOM 1045 N N . PRO A 1 132 ? 2.623 12.395 11.800 1.00 87.94 132 PRO A N 1
ATOM 1046 C CA . PRO A 1 132 ? 1.360 11.883 12.338 1.00 87.94 132 PRO A CA 1
ATOM 1047 C C . PRO A 1 132 ? 0.881 10.602 11.617 1.00 87.94 132 PRO A C 1
ATOM 1049 O O . PRO A 1 132 ? 1.209 10.406 10.436 1.00 87.94 132 PRO A O 1
ATOM 1052 N N . PRO A 1 133 ? 0.106 9.732 12.296 1.00 88.56 133 PRO A N 1
ATOM 1053 C CA . PRO A 1 133 ? -0.450 8.531 11.682 1.00 88.56 133 PRO A CA 1
ATOM 1054 C C . PRO A 1 133 ? -1.382 8.890 10.519 1.00 88.56 133 PRO A C 1
ATOM 1056 O O . PRO A 1 133 ? -1.915 9.998 10.427 1.00 88.56 133 PRO A O 1
ATOM 1059 N N . LEU A 1 134 ? -1.550 7.949 9.592 1.00 90.88 134 LEU A N 1
ATOM 1060 C CA . LEU A 1 134 ? -2.561 8.070 8.547 1.00 90.88 134 LEU A CA 1
ATOM 1061 C C . LEU A 1 134 ? -3.956 7.967 9.153 1.00 90.88 134 LEU A C 1
ATOM 1063 O O . LEU A 1 134 ? -4.156 7.306 10.169 1.00 90.88 134 LEU A O 1
ATOM 1067 N N . HIS A 1 135 ? -4.924 8.576 8.476 1.00 92.56 135 HIS A N 1
ATOM 1068 C CA . HIS A 1 135 ? -6.312 8.451 8.876 1.00 92.56 135 HIS A CA 1
ATOM 1069 C C . HIS A 1 135 ? -6.746 6.967 8.861 1.00 92.56 135 HIS A C 1
ATOM 1071 O O . HIS A 1 135 ? -6.400 6.247 7.916 1.00 92.56 135 HIS A O 1
ATOM 1077 N N . PRO A 1 136 ? -7.518 6.480 9.850 1.00 92.75 136 PRO A N 1
ATOM 1078 C CA . PRO A 1 136 ? -7.862 5.057 9.952 1.00 92.75 136 PRO A CA 1
ATOM 1079 C C . PRO A 1 136 ? -8.558 4.492 8.716 1.00 92.75 136 PRO A C 1
ATOM 1081 O O . PRO A 1 136 ? -8.341 3.341 8.342 1.00 92.75 136 PRO A O 1
ATOM 1084 N N . THR A 1 137 ? -9.373 5.302 8.042 1.00 93.50 137 THR A N 1
ATOM 1085 C CA . THR A 1 137 ? -10.065 4.878 6.818 1.00 93.50 137 THR A CA 1
ATOM 1086 C C . THR A 1 137 ? -9.107 4.675 5.653 1.00 93.50 137 THR A C 1
ATOM 1088 O O . THR A 1 137 ? -9.258 3.706 4.913 1.00 93.50 137 THR A O 1
ATOM 1091 N N . ASP A 1 138 ? -8.090 5.531 5.530 1.00 92.38 138 ASP A N 1
ATOM 1092 C CA . ASP A 1 138 ? -7.021 5.377 4.543 1.00 92.38 138 ASP A CA 1
ATOM 1093 C C . ASP A 1 138 ? -6.204 4.118 4.836 1.00 92.38 138 ASP A C 1
ATOM 1095 O O . ASP A 1 138 ? -5.870 3.375 3.914 1.00 92.38 138 ASP A O 1
ATOM 1099 N N . LEU A 1 139 ? -5.908 3.849 6.114 1.00 93.31 139 LEU A N 1
ATOM 1100 C CA . LEU A 1 139 ? -5.216 2.626 6.524 1.00 93.31 139 LEU A CA 1
ATOM 1101 C C . LEU A 1 139 ? -6.013 1.380 6.151 1.00 93.31 139 LEU A C 1
ATOM 1103 O O . LEU A 1 139 ? -5.437 0.466 5.572 1.00 93.31 139 LEU A O 1
ATOM 1107 N N . ILE A 1 140 ? -7.320 1.350 6.423 1.00 92.94 140 ILE A N 1
ATOM 1108 C CA . ILE A 1 140 ? -8.192 0.223 6.058 1.00 92.94 140 ILE A CA 1
ATOM 1109 C C . ILE A 1 140 ? -8.253 0.052 4.542 1.00 92.94 140 ILE A C 1
ATOM 1111 O O . ILE A 1 140 ? -8.109 -1.064 4.044 1.00 92.94 140 ILE A O 1
ATOM 1115 N N . PHE A 1 141 ? -8.427 1.148 3.801 1.00 92.75 141 PHE A N 1
ATOM 1116 C CA . PHE A 1 141 ? -8.464 1.116 2.344 1.00 92.75 141 PHE A CA 1
ATOM 1117 C C . PHE A 1 141 ? -7.165 0.545 1.761 1.00 92.75 141 PHE A C 1
ATOM 1119 O O . PHE A 1 141 ? -7.203 -0.408 0.984 1.00 92.75 141 PHE A O 1
ATOM 1126 N N . LEU A 1 142 ? -6.008 1.072 2.175 1.00 93.88 142 LEU A N 1
ATOM 1127 C CA . LEU A 1 142 ? -4.702 0.599 1.711 1.00 93.88 142 LEU A CA 1
ATOM 1128 C C . LEU A 1 142 ? -4.423 -0.840 2.156 1.00 93.88 142 LEU A C 1
ATOM 1130 O O . LEU A 1 142 ? -3.891 -1.630 1.378 1.00 93.88 142 LEU A O 1
ATOM 1134 N N . ALA A 1 143 ? -4.797 -1.191 3.385 1.00 93.62 143 ALA A N 1
ATOM 1135 C CA . ALA A 1 143 ? -4.622 -2.530 3.922 1.00 93.62 143 ALA A CA 1
ATOM 1136 C C . ALA A 1 143 ? -5.421 -3.570 3.141 1.00 93.62 143 ALA A C 1
ATOM 1138 O O . ALA A 1 143 ? -4.879 -4.618 2.804 1.00 93.62 143 ALA A O 1
ATOM 1139 N N . ASN A 1 144 ? -6.671 -3.271 2.794 1.00 92.12 144 ASN A N 1
ATOM 1140 C CA . ASN A 1 144 ? -7.479 -4.154 1.962 1.00 92.12 144 ASN A CA 1
ATOM 1141 C C . ASN A 1 144 ? -6.944 -4.201 0.523 1.00 92.12 144 ASN A C 1
ATOM 1143 O O . ASN A 1 144 ? -6.788 -5.285 -0.032 1.00 92.12 144 ASN A O 1
ATOM 1147 N N . LYS A 1 145 ? -6.598 -3.044 -0.063 1.00 92.25 145 LYS A N 1
ATOM 1148 C CA . LYS A 1 145 ? -6.096 -2.949 -1.444 1.00 92.25 145 LYS A CA 1
ATOM 1149 C C . LYS A 1 145 ? -4.793 -3.728 -1.657 1.00 92.25 145 LYS A C 1
ATOM 1151 O O . LYS A 1 145 ? -4.643 -4.386 -2.680 1.00 92.25 145 LYS A O 1
ATOM 1156 N N . TYR A 1 146 ? -3.861 -3.666 -0.704 1.00 94.25 146 TYR A N 1
ATOM 1157 C CA . TYR A 1 146 ? -2.527 -4.275 -0.818 1.00 94.25 146 TYR A CA 1
ATOM 1158 C C . TYR A 1 146 ? -2.313 -5.487 0.101 1.00 94.25 146 TYR A C 1
ATOM 1160 O O . TYR A 1 146 ? -1.174 -5.935 0.267 1.00 94.25 146 TYR A O 1
ATOM 1168 N N . SER A 1 147 ? -3.387 -6.014 0.701 1.00 92.88 147 SER A N 1
ATOM 1169 C CA . SER A 1 147 ? -3.370 -7.159 1.626 1.00 92.88 147 SER A CA 1
ATOM 1170 C C . SER A 1 147 ? -2.374 -6.994 2.790 1.00 92.88 147 SER A C 1
ATOM 1172 O O . SER A 1 147 ? -1.470 -7.806 2.987 1.00 92.88 147 SER A O 1
ATOM 1174 N N . ILE A 1 148 ? -2.512 -5.908 3.560 1.00 93.31 148 ILE A N 1
ATOM 1175 C CA . ILE A 1 148 ? -1.673 -5.564 4.722 1.00 93.31 148 ILE A CA 1
ATOM 1176 C C . ILE A 1 148 ? -2.490 -5.720 6.013 1.00 93.31 148 ILE A C 1
ATOM 1178 O O . ILE A 1 148 ? -2.907 -4.748 6.642 1.00 93.31 148 ILE A O 1
ATOM 1182 N N . SER A 1 149 ? -2.702 -6.964 6.440 1.00 91.00 149 SER A N 1
ATOM 1183 C CA . SER A 1 149 ? -3.507 -7.296 7.628 1.00 91.00 149 SER A CA 1
ATOM 1184 C C . SER A 1 149 ? -3.111 -6.571 8.929 1.00 91.00 149 SER A C 1
ATOM 1186 O O . SER A 1 149 ? -4.018 -6.173 9.663 1.00 91.00 149 SER A O 1
ATOM 1188 N N . PRO A 1 150 ? -1.815 -6.326 9.240 1.00 91.62 150 PRO A N 1
ATOM 1189 C CA . PRO A 1 150 ? -1.421 -5.692 10.504 1.00 91.62 150 PRO A CA 1
ATOM 1190 C C . PRO A 1 150 ? -1.994 -4.288 10.739 1.00 91.62 150 PRO A C 1
ATOM 1192 O O . PRO A 1 150 ? -2.046 -3.838 11.881 1.00 91.62 150 PRO A O 1
ATOM 1195 N N . TRP A 1 151 ? -2.420 -3.585 9.686 1.00 93.75 151 TRP A N 1
ATOM 1196 C CA . TRP A 1 151 ? -2.991 -2.237 9.789 1.00 93.75 151 TRP A CA 1
ATOM 1197 C C . TRP A 1 151 ? -4.484 -2.234 10.126 1.00 93.75 151 TRP A C 1
ATOM 1199 O O . TRP A 1 151 ? -4.992 -1.241 10.642 1.00 93.75 151 TRP A O 1
ATOM 1209 N N . LEU A 1 152 ? -5.189 -3.337 9.865 1.00 91.69 152 LEU A N 1
ATOM 1210 C CA . LEU A 1 152 ? -6.643 -3.407 10.008 1.00 91.69 152 LEU A CA 1
ATOM 1211 C C . LEU A 1 152 ? -7.080 -3.324 11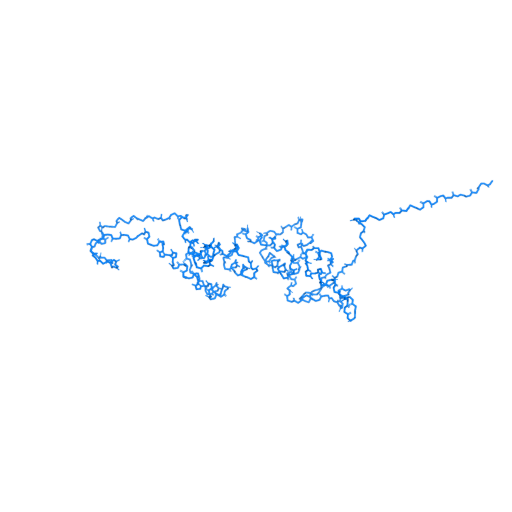.470 1.00 91.69 152 LEU A C 1
ATOM 1213 O O . LEU A 1 152 ? -7.925 -2.503 11.813 1.00 91.69 152 LEU A O 1
ATOM 1217 N N . LYS A 1 153 ? -6.484 -4.144 12.345 1.00 91.25 153 LYS A N 1
ATOM 1218 C CA . LYS A 1 153 ? -6.828 -4.173 13.774 1.00 91.25 153 LYS A CA 1
ATOM 1219 C C . LYS A 1 153 ? -6.703 -2.790 14.440 1.00 91.25 153 LYS A C 1
ATOM 1221 O O . LYS A 1 153 ? -7.705 -2.347 14.995 1.00 91.25 153 LYS A O 1
ATOM 1226 N N . PRO A 1 154 ? -5.549 -2.088 14.396 1.00 91.88 154 PRO A N 1
ATOM 1227 C CA . PRO A 1 154 ? -5.428 -0.783 15.047 1.00 91.88 154 PRO A CA 1
ATOM 1228 C C . PRO A 1 154 ? -6.386 0.257 14.452 1.00 91.88 154 PRO A C 1
ATOM 1230 O O . PRO A 1 154 ? -7.011 0.994 15.210 1.00 91.88 154 PRO A O 1
ATOM 1233 N N . ALA A 1 155 ? -6.581 0.263 13.129 1.00 93.00 155 ALA A N 1
ATOM 1234 C CA . ALA A 1 155 ? -7.494 1.200 12.480 1.00 93.00 155 ALA A CA 1
ATOM 1235 C C . ALA A 1 155 ? -8.963 0.964 12.877 1.00 93.00 155 ALA A C 1
ATOM 1237 O O . ALA A 1 155 ? -9.679 1.913 13.192 1.00 93.00 155 ALA A O 1
ATOM 1238 N N . TYR A 1 156 ? -9.420 -0.293 12.926 1.00 92.62 156 TYR A N 1
ATOM 1239 C CA . TYR A 1 156 ? -10.769 -0.610 13.401 1.00 92.62 156 TYR A CA 1
ATOM 1240 C C . TYR A 1 156 ? -10.953 -0.268 14.881 1.00 92.62 156 TYR A C 1
ATOM 1242 O O . TYR A 1 156 ? -12.003 0.260 15.243 1.00 92.62 15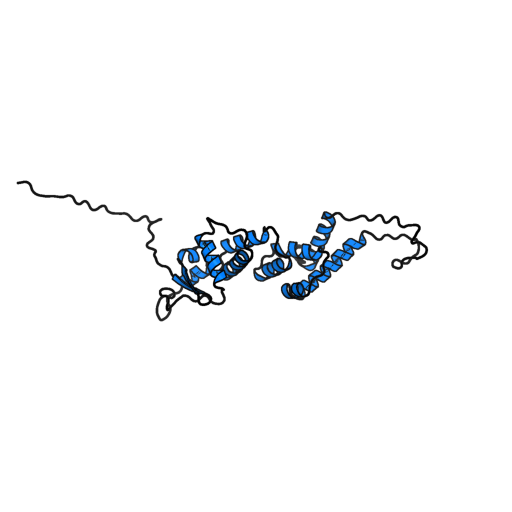6 TYR A O 1
ATOM 1250 N N . THR A 1 157 ? -9.951 -0.522 15.727 1.00 91.25 157 THR A N 1
ATOM 1251 C CA . THR A 1 157 ? -9.993 -0.154 17.151 1.00 91.25 157 THR A CA 1
ATOM 1252 C C . THR A 1 157 ? -10.140 1.356 17.322 1.00 91.25 157 THR A C 1
ATOM 1254 O O . THR A 1 157 ? -11.026 1.799 18.051 1.00 91.25 157 THR A O 1
ATOM 1257 N N . GLU A 1 158 ? -9.352 2.152 16.597 1.00 91.94 158 GLU A N 1
ATOM 1258 C CA . GLU A 1 158 ? -9.442 3.615 16.632 1.00 91.94 158 GLU A CA 1
ATOM 1259 C C . GLU A 1 158 ? -10.825 4.107 16.175 1.00 91.94 158 GLU A C 1
ATOM 1261 O O . GLU A 1 158 ? -11.482 4.887 16.871 1.00 91.94 158 GLU A O 1
ATOM 1266 N N . LEU A 1 159 ? -11.334 3.568 15.059 1.00 92.06 159 LEU A N 1
ATOM 1267 C CA . LEU A 1 159 ? -12.681 3.871 14.574 1.00 92.06 159 LEU A CA 1
ATOM 1268 C C . LEU A 1 159 ? -13.781 3.417 15.533 1.00 92.06 159 LEU A C 1
ATOM 1270 O O . LEU A 1 159 ? -14.864 3.995 15.501 1.00 92.06 159 LEU A O 1
ATOM 1274 N N . CYS A 1 160 ? -13.550 2.410 16.376 1.00 90.62 160 CYS A N 1
ATOM 1275 C CA . CYS A 1 160 ? -14.506 1.988 17.398 1.00 90.62 160 CYS A CA 1
ATOM 1276 C C . CYS A 1 160 ? -14.478 2.895 18.635 1.00 90.62 160 CYS A C 1
ATOM 1278 O O . CYS A 1 160 ? -15.534 3.183 19.196 1.00 90.62 160 CYS A O 1
ATOM 1280 N N . MET A 1 161 ? -13.300 3.383 19.027 1.00 87.69 161 MET A N 1
ATOM 1281 C CA . MET A 1 161 ? -13.111 4.191 20.236 1.00 87.69 161 MET A CA 1
ATOM 1282 C C . MET A 1 161 ? -13.404 5.680 20.043 1.00 87.69 161 MET A C 1
ATOM 1284 O O . MET A 1 161 ? -13.792 6.350 21.001 1.00 87.69 161 MET A O 1
ATOM 1288 N N . ARG A 1 162 ? -13.241 6.219 18.827 1.00 89.62 162 ARG A N 1
ATOM 1289 C CA . ARG A 1 162 ? -13.458 7.652 18.576 1.00 89.62 162 ARG A CA 1
ATOM 1290 C C . ARG A 1 162 ? -14.884 8.096 18.902 1.00 89.62 162 ARG A C 1
ATOM 1292 O O . ARG A 1 162 ? -15.842 7.326 18.749 1.00 89.62 162 ARG A O 1
ATOM 1299 N N . LYS A 1 163 ? -15.048 9.354 19.309 1.00 87.12 163 LYS A N 1
ATOM 1300 C CA . LYS A 1 163 ? -16.356 9.905 19.696 1.00 87.12 163 LYS A CA 1
ATOM 1301 C C . LYS A 1 163 ? -17.241 10.135 18.475 1.00 87.12 163 LYS A C 1
ATOM 1303 O O . LYS A 1 163 ? -18.429 9.815 18.502 1.00 87.12 163 LYS A O 1
ATOM 1308 N N . GLU A 1 164 ? -16.638 10.605 17.394 1.00 89.94 164 GLU A N 1
ATOM 1309 C CA . GLU A 1 164 ? -17.300 11.005 16.162 1.00 89.94 164 GLU A CA 1
ATOM 1310 C C . GLU A 1 164 ? -17.914 9.788 15.442 1.00 89.94 164 GLU A C 1
ATOM 1312 O O . GLU A 1 164 ? -17.324 8.697 15.409 1.00 89.94 164 GLU A O 1
ATOM 1317 N N . PRO A 1 165 ? -19.133 9.908 14.893 1.00 89.62 165 PRO A N 1
ATOM 1318 C CA . PRO A 1 165 ? -19.698 8.878 14.029 1.00 89.62 165 PRO A CA 1
ATOM 1319 C C . PRO A 1 165 ? -18.908 8.765 12.715 1.00 89.62 165 PRO A C 1
ATOM 1321 O O . PRO A 1 165 ? -18.126 9.643 12.363 1.00 89.62 165 PRO A O 1
ATOM 1324 N N . LEU A 1 166 ? -19.111 7.661 11.991 1.00 92.00 166 LEU A N 1
ATOM 1325 C CA . LEU A 1 166 ? -18.644 7.554 10.608 1.00 92.00 166 LEU A CA 1
ATOM 1326 C C . LEU A 1 166 ? -19.404 8.552 9.735 1.00 92.00 166 LEU A C 1
ATOM 1328 O O . LEU A 1 166 ? -20.630 8.605 9.786 1.00 92.00 166 LEU A O 1
ATOM 1332 N N . SER A 1 167 ? -18.664 9.311 8.941 1.00 92.94 167 SER A N 1
ATOM 1333 C CA . SER A 1 167 ? -19.203 10.162 7.885 1.00 92.94 167 SER A CA 1
ATOM 1334 C C . SER A 1 167 ? -19.492 9.363 6.611 1.00 92.94 167 SER A C 1
ATOM 1336 O O . SER A 1 167 ? -18.936 8.283 6.386 1.00 92.94 167 SER A O 1
ATOM 1338 N N . ASP A 1 168 ? -20.316 9.927 5.731 1.00 91.94 168 ASP A N 1
ATOM 1339 C CA . ASP A 1 168 ? -20.671 9.300 4.453 1.00 91.94 168 ASP A CA 1
ATOM 1340 C C . ASP A 1 168 ? -19.448 9.108 3.536 1.00 91.94 168 ASP A C 1
ATOM 1342 O O . ASP A 1 168 ? -19.323 8.091 2.847 1.00 91.94 168 ASP A O 1
ATOM 1346 N N . ALA A 1 169 ? -18.492 10.043 3.571 1.00 91.94 169 ALA A N 1
ATOM 1347 C CA . ALA A 1 169 ? -17.244 9.956 2.808 1.00 91.94 169 ALA A CA 1
ATOM 1348 C C . ALA A 1 169 ? -16.356 8.787 3.278 1.00 91.94 169 ALA A C 1
ATOM 1350 O O . ALA A 1 169 ? -15.777 8.051 2.471 1.00 91.94 169 ALA A O 1
ATOM 1351 N N . GLU A 1 170 ? -16.288 8.567 4.591 1.00 91.81 170 GLU A N 1
ATOM 1352 C CA . GLU A 1 170 ? -15.577 7.432 5.180 1.00 91.81 170 GLU A CA 1
ATOM 1353 C C . GLU A 1 170 ? -16.267 6.106 4.866 1.00 91.81 170 GLU A C 1
ATOM 1355 O O . GLU A 1 170 ? -15.603 5.130 4.514 1.00 91.81 170 GLU A O 1
ATOM 1360 N N . ALA A 1 171 ? -17.601 6.075 4.950 1.00 91.00 171 ALA A N 1
ATOM 1361 C CA . ALA A 1 171 ? -18.391 4.902 4.600 1.00 91.00 171 ALA A CA 1
ATOM 1362 C C . ALA A 1 171 ? -18.207 4.508 3.127 1.00 91.00 171 ALA A C 1
ATOM 1364 O O . ALA A 1 171 ? -18.083 3.325 2.814 1.00 91.00 171 ALA A O 1
ATOM 1365 N N . THR A 1 172 ? -18.106 5.498 2.238 1.00 91.81 172 THR A N 1
ATOM 1366 C CA . THR A 1 172 ? -17.830 5.284 0.812 1.00 91.81 172 THR A CA 1
ATOM 1367 C C . THR A 1 172 ? -16.433 4.698 0.594 1.00 91.81 172 THR A C 1
ATOM 1369 O O . THR A 1 172 ? -16.279 3.740 -0.158 1.00 91.81 172 THR A O 1
ATOM 1372 N N . THR A 1 173 ? -15.423 5.219 1.297 1.00 89.62 173 THR A N 1
ATOM 1373 C CA . THR A 1 173 ? -14.026 4.762 1.184 1.00 89.62 173 THR A CA 1
ATOM 1374 C C . THR A 1 173 ? -13.821 3.332 1.697 1.00 89.62 173 THR A C 1
ATOM 1376 O O . THR A 1 173 ? -13.106 2.545 1.080 1.00 89.62 173 THR A O 1
ATOM 1379 N N . ILE A 1 174 ? -14.428 2.982 2.836 1.00 89.25 174 ILE A N 1
ATOM 1380 C CA . ILE A 1 174 ? -14.250 1.670 3.483 1.00 89.25 174 ILE A CA 1
ATOM 1381 C C . ILE A 1 174 ? -15.182 0.602 2.878 1.00 89.25 174 ILE A C 1
ATOM 1383 O O . ILE A 1 174 ? -14.865 -0.590 2.888 1.00 89.25 174 ILE A O 1
ATOM 1387 N N . GLY A 1 175 ? -16.322 1.027 2.333 1.00 90.88 175 GLY A N 1
ATOM 1388 C CA . GLY A 1 175 ? -17.329 0.166 1.730 1.00 90.88 175 GLY A CA 1
ATOM 1389 C C . GLY A 1 175 ? -18.380 -0.339 2.722 1.00 90.88 175 GLY A C 1
ATOM 1390 O O . GLY A 1 175 ? -18.123 -0.581 3.903 1.00 90.88 175 GLY A O 1
ATOM 1391 N N . VAL A 1 176 ? -19.586 -0.574 2.199 1.00 90.44 176 VAL A N 1
ATOM 1392 C CA . VAL A 1 176 ? -20.822 -0.814 2.969 1.00 90.44 176 VAL A CA 1
ATOM 1393 C C . VAL A 1 176 ? -20.692 -1.928 4.014 1.00 90.44 176 VAL A C 1
ATOM 1395 O O . VAL A 1 176 ? -21.141 -1.774 5.151 1.00 90.44 176 VAL A O 1
ATOM 1398 N N . LYS A 1 177 ? -20.070 -3.058 3.654 1.00 88.94 177 LYS A N 1
ATOM 1399 C CA . LYS A 1 177 ? -19.938 -4.215 4.555 1.00 88.94 177 LYS A CA 1
ATOM 1400 C C . LYS A 1 177 ? -19.110 -3.870 5.791 1.00 88.94 177 LYS A C 1
ATOM 1402 O O . LYS A 1 177 ? -19.545 -4.134 6.911 1.00 88.94 177 LYS A O 1
ATOM 1407 N N . ALA A 1 178 ? -17.943 -3.266 5.584 1.00 88.19 178 ALA A N 1
ATOM 1408 C CA . ALA A 1 178 ? -17.049 -2.896 6.668 1.00 88.19 178 ALA A CA 1
ATOM 1409 C C . ALA A 1 178 ? -17.632 -1.734 7.489 1.00 88.19 178 ALA A C 1
ATOM 1411 O O . ALA A 1 178 ? -17.579 -1.785 8.713 1.00 88.19 178 ALA A O 1
ATOM 1412 N N . THR A 1 179 ? -18.318 -0.768 6.867 1.00 92.25 179 THR A N 1
ATOM 1413 C CA . THR A 1 179 ? -19.088 0.267 7.583 1.00 92.25 179 THR A CA 1
ATOM 1414 C C . THR A 1 179 ? -20.119 -0.341 8.535 1.00 92.25 179 THR A C 1
ATOM 1416 O O . THR A 1 179 ? -20.166 0.026 9.709 1.00 92.25 179 THR A O 1
ATOM 1419 N N . ALA A 1 180 ? -20.917 -1.306 8.067 1.00 91.31 180 ALA A N 1
ATOM 1420 C CA . ALA A 1 180 ? -21.913 -1.977 8.899 1.00 91.31 180 ALA A CA 1
ATOM 1421 C C . ALA A 1 180 ? -21.269 -2.769 10.050 1.00 91.31 180 ALA A C 1
ATOM 1423 O O . ALA A 1 180 ? -21.791 -2.770 11.165 1.00 91.31 180 ALA A O 1
ATOM 1424 N N . GLN A 1 181 ? -20.125 -3.419 9.810 1.00 90.88 181 GLN A N 1
ATOM 1425 C CA . GLN A 1 181 ? -19.367 -4.099 10.865 1.00 90.88 181 GLN A CA 1
ATOM 1426 C C . GLN A 1 181 ? -18.835 -3.110 11.907 1.00 90.88 181 GLN A C 1
ATOM 1428 O O . GLN A 1 181 ? -18.991 -3.363 13.099 1.00 90.88 181 GLN A O 1
ATOM 1433 N N . ILE A 1 182 ? -18.284 -1.966 11.482 1.00 92.56 182 ILE A N 1
ATOM 1434 C CA . ILE A 1 182 ? -17.801 -0.926 12.402 1.00 92.56 182 ILE A CA 1
ATOM 1435 C C . ILE A 1 182 ? -18.967 -0.371 13.223 1.00 92.56 182 ILE A C 1
ATOM 1437 O O . ILE A 1 182 ? -18.822 -0.182 14.425 1.00 92.56 182 ILE A O 1
ATOM 1441 N N . ALA A 1 183 ? -20.135 -0.148 12.618 1.00 91.00 183 ALA A N 1
ATOM 1442 C CA . ALA A 1 183 ? -21.316 0.324 13.337 1.00 91.00 183 ALA A CA 1
ATOM 1443 C C . ALA A 1 183 ? -21.764 -0.665 14.430 1.00 91.00 183 ALA A C 1
ATOM 1445 O O . ALA A 1 183 ? -21.975 -0.258 15.571 1.00 91.00 183 ALA A O 1
ATOM 1446 N N . ARG A 1 184 ? -21.834 -1.968 14.117 1.00 90.94 184 ARG A N 1
ATOM 1447 C CA . ARG A 1 184 ? -22.159 -3.016 15.106 1.00 90.94 184 ARG A CA 1
ATOM 1448 C C . ARG A 1 184 ? -21.108 -3.113 16.208 1.00 90.94 184 ARG A C 1
ATOM 1450 O O . ARG A 1 184 ? -21.460 -3.211 17.378 1.00 90.94 184 ARG A O 1
ATOM 1457 N N . ALA A 1 185 ? -19.830 -3.047 15.838 1.00 90.56 185 ALA A N 1
ATOM 1458 C CA . ALA A 1 185 ? -18.725 -3.045 16.786 1.00 90.56 185 ALA A CA 1
ATOM 1459 C C . ALA A 1 185 ? -18.786 -1.817 17.713 1.00 90.56 185 ALA A C 1
ATOM 1461 O O . ALA A 1 185 ? -18.669 -1.951 18.925 1.00 90.56 185 ALA A O 1
ATOM 1462 N N . ARG A 1 186 ? -19.059 -0.622 17.181 1.00 90.88 186 ARG A N 1
ATOM 1463 C CA . ARG A 1 186 ? -19.239 0.604 17.978 1.00 90.88 186 ARG A CA 1
ATOM 1464 C C . ARG A 1 186 ? -20.400 0.490 18.957 1.00 90.88 186 ARG A C 1
ATOM 1466 O O . ARG A 1 186 ? -20.253 0.906 20.103 1.00 90.88 186 ARG A O 1
ATOM 1473 N N . GLU A 1 187 ? -21.522 -0.078 18.529 1.00 89.38 187 GLU A N 1
ATOM 1474 C CA . GLU A 1 187 ? -22.680 -0.283 19.401 1.00 89.38 187 GLU A CA 1
ATOM 1475 C C . GLU A 1 187 ? -22.362 -1.263 20.534 1.00 89.38 187 GLU A C 1
ATOM 1477 O O . GLU A 1 187 ? -22.559 -0.947 21.706 1.00 89.38 187 GLU A O 1
ATOM 1482 N N . ALA A 1 188 ? -21.760 -2.409 20.206 1.00 87.31 188 ALA A N 1
ATOM 1483 C CA . ALA A 1 188 ? -21.321 -3.381 21.201 1.00 87.31 188 ALA A CA 1
ATOM 1484 C C . ALA A 1 188 ? -20.303 -2.776 22.181 1.00 87.31 188 ALA A C 1
ATOM 1486 O O . ALA A 1 188 ? -20.418 -2.973 23.389 1.00 87.31 188 ALA A O 1
ATOM 1487 N N . TYR A 1 189 ? -19.331 -2.007 21.683 1.00 87.19 189 TYR A N 1
ATOM 1488 C CA . TYR A 1 189 ? -18.361 -1.294 22.512 1.00 87.19 189 TYR A CA 1
ATOM 1489 C C . TYR A 1 189 ? -19.056 -0.348 23.497 1.00 87.19 189 TYR A C 1
ATOM 1491 O O . TYR A 1 189 ? -18.780 -0.401 24.696 1.00 87.19 189 TYR A O 1
ATOM 1499 N N . ARG A 1 190 ? -20.002 0.467 23.014 1.00 84.50 190 ARG A N 1
ATOM 1500 C CA . ARG A 1 190 ? -20.748 1.417 23.845 1.00 84.50 190 ARG A CA 1
ATOM 1501 C C . ARG A 1 190 ? -21.570 0.717 24.916 1.00 84.50 190 ARG A C 1
ATOM 1503 O O . ARG A 1 190 ? -21.429 1.087 26.078 1.00 84.50 190 ARG A O 1
ATOM 1510 N N . LEU A 1 191 ? -22.336 -0.315 24.564 1.00 80.88 191 LEU A N 1
ATOM 1511 C CA . LEU A 1 191 ? -23.107 -1.112 25.526 1.00 80.88 191 LEU A CA 1
ATOM 1512 C C . LEU A 1 191 ? -22.202 -1.681 26.622 1.00 80.88 191 LEU A C 1
ATOM 1514 O O . LEU A 1 191 ? -22.419 -1.421 27.802 1.00 80.88 191 LEU A O 1
ATOM 1518 N N . ASN A 1 192 ? -21.090 -2.311 26.231 1.00 75.75 192 ASN A N 1
ATOM 1519 C CA . ASN A 1 192 ? -20.138 -2.864 27.188 1.00 75.75 192 ASN A CA 1
ATOM 1520 C C . ASN A 1 192 ? -19.553 -1.790 28.113 1.00 75.75 192 ASN A C 1
ATOM 1522 O O . ASN A 1 192 ? -19.289 -2.086 29.276 1.00 75.75 192 ASN A O 1
ATOM 1526 N N . THR A 1 193 ? -19.310 -0.567 27.626 1.00 70.56 193 THR A N 1
ATOM 1527 C CA . THR A 1 193 ? -18.814 0.557 28.446 1.00 70.56 193 THR A CA 1
ATOM 1528 C C . THR A 1 193 ? -19.877 1.208 29.334 1.00 70.56 193 THR A C 1
ATOM 1530 O O . THR A 1 193 ? -19.535 1.721 30.401 1.00 70.56 193 THR A O 1
ATOM 1533 N N . LEU A 1 194 ? -21.149 1.168 28.934 1.00 65.81 194 LEU A N 1
ATOM 1534 C CA . LEU A 1 194 ? -22.271 1.720 29.696 1.00 65.81 194 LEU A CA 1
ATOM 1535 C C . LEU A 1 194 ? -22.732 0.770 30.813 1.00 65.81 194 LEU A C 1
ATOM 1537 O O . LEU A 1 194 ? -23.048 1.245 31.905 1.00 65.81 194 LEU A O 1
ATOM 1541 N N . ASP A 1 195 ? -22.661 -0.549 30.597 1.00 54.19 195 ASP A N 1
ATOM 1542 C CA . ASP A 1 195 ? -23.061 -1.576 31.576 1.00 54.19 195 ASP A CA 1
ATOM 1543 C C . ASP A 1 195 ? -22.250 -1.535 32.887 1.00 54.19 195 ASP A C 1
ATOM 1545 O O . ASP A 1 195 ? -22.662 -2.091 33.902 1.00 54.19 195 ASP A O 1
ATOM 1549 N N . SER A 1 196 ? -21.120 -0.822 32.924 1.00 49.97 196 SER A N 1
ATOM 1550 C CA . SER A 1 196 ? -20.339 -0.616 34.153 1.00 49.97 196 SER A CA 1
ATOM 1551 C C . SER A 1 196 ? -20.879 0.445 35.120 1.00 49.97 196 SER A C 1
ATOM 1553 O O . SER A 1 196 ? -20.327 0.540 36.211 1.00 49.97 196 SER A O 1
ATOM 1555 N N . ASN A 1 197 ? -21.880 1.265 34.764 1.00 48.62 197 ASN A N 1
ATOM 1556 C CA . ASN A 1 197 ? -22.166 2.488 35.540 1.00 48.62 197 ASN A CA 1
ATOM 1557 C C . ASN A 1 197 ? -23.636 2.843 35.795 1.00 48.62 197 ASN A C 1
ATOM 1559 O O . ASN A 1 197 ? -23.932 4.000 36.093 1.00 48.62 197 ASN A O 1
ATOM 1563 N N . VAL A 1 198 ? -24.568 1.889 35.765 1.00 46.69 198 VAL A N 1
ATOM 1564 C CA . VAL A 1 198 ? -25.946 2.190 36.187 1.00 46.69 198 VAL A CA 1
ATOM 1565 C C . VAL A 1 198 ? -26.539 1.081 37.056 1.00 46.69 198 VAL A C 1
ATOM 1567 O O . VAL A 1 198 ? -27.426 0.347 36.637 1.00 46.69 198 VAL A O 1
ATOM 1570 N N . ILE A 1 199 ? -26.092 0.989 38.313 1.00 43.47 199 ILE A N 1
ATOM 1571 C CA . ILE A 1 199 ? -26.904 0.368 39.370 1.00 43.47 199 ILE A CA 1
ATOM 1572 C C . ILE A 1 199 ? -27.691 1.495 40.044 1.00 43.47 199 ILE A C 1
ATOM 1574 O O . ILE A 1 199 ? -27.230 2.092 41.012 1.00 43.47 199 ILE A O 1
ATOM 1578 N N . PHE A 1 200 ? -28.883 1.815 39.535 1.00 46.53 200 PHE A N 1
ATOM 1579 C CA . PHE A 1 200 ? -29.866 2.538 40.346 1.00 46.53 200 PHE A CA 1
ATOM 1580 C C . PHE A 1 200 ? -30.628 1.511 41.182 1.00 46.53 200 PHE A C 1
ATOM 1582 O O . PHE A 1 200 ? -31.665 1.003 40.765 1.00 46.53 200 PHE A O 1
ATOM 1589 N N . SER A 1 201 ? -30.120 1.189 42.370 1.00 44.09 201 SER A N 1
ATOM 1590 C CA . SER A 1 201 ? -30.863 0.394 43.349 1.00 44.09 201 SER A CA 1
ATOM 1591 C C . SER A 1 201 ? -31.886 1.276 44.072 1.00 44.09 201 SER A C 1
ATOM 1593 O O . SER A 1 201 ? -31.736 1.630 45.239 1.00 44.09 201 SER A O 1
ATOM 1595 N N . CYS A 1 202 ? -32.968 1.648 43.386 1.00 44.50 202 CYS A N 1
ATOM 1596 C CA . CYS A 1 202 ? -34.217 1.887 44.107 1.00 44.50 202 CYS A CA 1
ATOM 1597 C C . CYS A 1 202 ? -34.936 0.536 44.175 1.00 44.50 202 CYS A C 1
ATOM 1599 O O . CYS A 1 202 ? -35.081 -0.115 43.144 1.00 44.50 202 CYS A O 1
ATOM 1601 N N . GLY A 1 203 ? -35.306 0.075 45.372 1.00 47.88 203 GLY A N 1
ATOM 1602 C CA . GLY A 1 203 ? -35.886 -1.255 45.625 1.00 47.88 203 GLY A CA 1
ATOM 1603 C C . GLY A 1 203 ? -37.307 -1.450 45.081 1.00 47.88 203 GLY A C 1
ATOM 1604 O O . GLY A 1 203 ? -38.154 -1.996 45.776 1.00 47.88 203 GLY A O 1
ATOM 1605 N N . HIS A 1 204 ? -37.584 -0.970 43.871 1.00 51.00 204 HIS A N 1
ATOM 1606 C CA . HIS A 1 204 ? -38.857 -1.091 43.177 1.00 51.00 204 HIS A CA 1
ATOM 1607 C C . HIS A 1 204 ? -38.597 -1.844 41.863 1.00 51.00 204 HIS A C 1
ATOM 1609 O O . HIS A 1 204 ? -37.725 -1.454 41.089 1.00 51.00 204 HIS A O 1
ATOM 1615 N N . GLU A 1 205 ? -39.317 -2.940 41.629 1.00 43.84 205 GLU A N 1
ATOM 1616 C CA . GLU A 1 205 ? -39.085 -3.930 40.563 1.00 43.84 205 GLU A CA 1
ATOM 1617 C C . GLU A 1 205 ? -39.372 -3.436 39.128 1.00 43.84 205 GLU A C 1
ATOM 1619 O O . GLU A 1 205 ? -40.133 -4.073 38.409 1.00 43.84 205 GLU A O 1
ATOM 1624 N N . LEU A 1 206 ? -38.772 -2.339 38.649 1.00 42.94 206 LEU A N 1
ATOM 1625 C CA . LEU A 1 206 ? -38.775 -2.012 37.212 1.00 42.94 206 LEU A CA 1
ATOM 1626 C C . LEU A 1 206 ? -37.458 -1.338 36.767 1.00 42.94 206 LEU A C 1
ATOM 1628 O O . LEU A 1 206 ? -37.192 -0.208 37.179 1.00 42.94 206 LEU A O 1
ATOM 1632 N N . PRO A 1 207 ? -36.645 -1.959 35.881 1.00 42.28 207 PRO A N 1
ATOM 1633 C CA . PRO A 1 207 ? -35.274 -1.502 35.617 1.00 42.28 207 PRO A CA 1
ATOM 1634 C C . PRO A 1 207 ? -35.103 -0.293 34.679 1.00 42.28 207 PRO A C 1
ATOM 1636 O O . PRO A 1 207 ? -33.966 0.005 34.335 1.00 42.28 207 PRO A O 1
ATOM 1639 N N . GLN A 1 208 ? -36.154 0.376 34.184 1.00 51.25 208 GLN A N 1
ATOM 1640 C CA . GLN A 1 208 ? -35.999 1.245 32.993 1.00 51.25 208 GLN A CA 1
ATOM 1641 C C . GLN A 1 208 ? -36.670 2.630 33.036 1.00 51.25 208 GLN A C 1
ATOM 1643 O O . GLN A 1 208 ? -36.682 3.325 32.024 1.00 51.25 208 GLN A O 1
ATOM 1648 N N . ILE A 1 209 ? -37.205 3.097 34.171 1.00 48.25 209 ILE A N 1
ATOM 1649 C CA . ILE A 1 209 ? -37.838 4.430 34.235 1.00 48.25 209 ILE A CA 1
ATOM 1650 C C . ILE A 1 209 ? -37.337 5.195 35.461 1.00 48.25 209 ILE A C 1
ATOM 1652 O O . ILE A 1 209 ? -37.469 4.739 36.594 1.00 48.25 209 ILE A O 1
ATOM 1656 N N . ARG A 1 210 ? -36.763 6.387 35.235 1.00 51.69 210 ARG A N 1
ATOM 1657 C CA . ARG A 1 210 ? -36.359 7.316 36.303 1.00 51.69 210 ARG A CA 1
ATOM 1658 C C . ARG A 1 210 ? -37.561 7.606 37.209 1.00 51.69 210 ARG A C 1
ATOM 1660 O O . ARG A 1 210 ? -38.524 8.232 36.775 1.00 51.69 210 ARG A O 1
ATOM 1667 N N . CYS A 1 211 ? -37.498 7.208 38.477 1.00 49.56 211 CYS A N 1
ATOM 1668 C CA . CYS A 1 211 ? -38.512 7.592 39.456 1.00 49.56 211 CYS A CA 1
ATOM 1669 C C . CYS A 1 211 ? -38.324 9.067 39.850 1.00 49.56 211 CYS A C 1
ATOM 1671 O O . CYS A 1 211 ? -37.359 9.418 40.531 1.00 49.56 211 CYS A O 1
ATOM 1673 N N . ALA A 1 212 ? -39.268 9.931 39.462 1.00 54.59 212 ALA A N 1
ATOM 1674 C CA . ALA A 1 212 ? -39.239 11.369 39.755 1.00 54.59 212 ALA A CA 1
ATOM 1675 C C . ALA A 1 212 ? -39.188 11.700 41.264 1.00 54.59 212 ALA A C 1
ATOM 1677 O O . ALA A 1 212 ? -38.725 12.774 41.636 1.00 54.59 212 ALA A O 1
ATOM 1678 N N . LYS A 1 213 ? -39.619 10.778 42.140 1.00 54.78 213 LYS A N 1
ATOM 1679 C CA . LYS A 1 213 ? -39.584 10.951 43.605 1.00 54.78 213 LYS A CA 1
ATOM 1680 C C . LYS A 1 213 ? -38.238 10.598 44.249 1.00 54.78 213 LYS A C 1
ATOM 1682 O O . LYS A 1 213 ? -37.914 11.167 45.283 1.00 54.78 213 LYS A O 1
ATOM 1687 N N . CYS A 1 214 ? -37.456 9.687 43.665 1.00 52.28 214 CYS A N 1
ATOM 1688 C CA . CYS A 1 214 ? -36.198 9.202 44.259 1.00 52.28 214 CYS A CA 1
ATOM 1689 C C . CYS A 1 214 ? -34.951 9.953 43.755 1.00 52.28 214 CYS A C 1
ATOM 1691 O O . CYS A 1 214 ? -33.873 9.815 44.332 1.00 52.28 214 CYS A O 1
ATOM 1693 N N . ALA A 1 215 ? -35.093 10.757 42.695 1.00 51.69 215 ALA A N 1
ATOM 1694 C CA . ALA A 1 215 ? -33.999 11.470 42.038 1.00 51.69 215 ALA A CA 1
ATOM 1695 C C . ALA A 1 215 ? -33.143 12.391 42.943 1.00 51.69 215 ALA A C 1
ATOM 1697 O O . ALA A 1 215 ? -31.939 12.447 42.704 1.00 51.69 215 ALA A O 1
ATOM 1698 N N . PRO A 1 216 ? -33.678 13.089 43.969 1.00 48.28 216 PRO A N 1
ATOM 1699 C CA . PRO A 1 216 ? -32.856 14.014 44.749 1.00 48.28 216 PRO A CA 1
ATOM 1700 C C . PRO A 1 216 ? -32.166 13.392 45.977 1.00 48.28 216 PRO A C 1
ATOM 1702 O O . PRO A 1 216 ? -31.395 14.091 46.623 1.00 48.28 216 PRO A O 1
ATOM 1705 N N . GLN A 1 217 ? -32.423 12.121 46.331 1.00 48.34 217 GLN A N 1
ATOM 1706 C CA . GLN A 1 217 ? -32.009 11.576 47.642 1.00 48.34 217 GLN A CA 1
ATOM 1707 C C . GLN A 1 217 ? -30.949 10.461 47.591 1.00 48.34 217 GLN A C 1
ATOM 1709 O O . GLN A 1 217 ? -30.208 10.322 48.555 1.00 48.34 217 GLN A O 1
ATOM 1714 N N . ASN A 1 218 ? -30.803 9.728 46.478 1.00 45.62 218 ASN A N 1
ATOM 1715 C CA . ASN A 1 218 ? -29.838 8.616 46.349 1.00 45.62 218 ASN A CA 1
ATOM 1716 C C . ASN A 1 218 ? -28.911 8.747 45.124 1.00 45.62 218 ASN A C 1
ATOM 1718 O O . ASN A 1 218 ? -28.540 7.757 44.498 1.00 45.62 218 ASN A O 1
ATOM 1722 N N . ALA A 1 219 ? -28.526 9.967 44.751 1.00 43.56 219 ALA A N 1
ATOM 1723 C CA . ALA A 1 219 ? -27.570 10.192 43.668 1.00 43.56 219 ALA A CA 1
ATOM 1724 C C . ALA A 1 219 ? -26.114 10.139 44.167 1.00 43.56 219 ALA A C 1
ATOM 1726 O O . ALA A 1 219 ? -25.330 11.046 43.909 1.00 43.56 219 ALA A O 1
ATOM 1727 N N . THR A 1 220 ? -25.714 9.077 44.869 1.00 41.84 220 THR A N 1
ATOM 1728 C CA . THR A 1 220 ? -24.290 8.716 44.916 1.00 41.84 220 THR A CA 1
ATOM 1729 C C . THR A 1 220 ? -23.976 7.955 43.637 1.00 41.84 220 THR A C 1
ATOM 1731 O O . THR A 1 220 ? -23.891 6.731 43.597 1.00 41.84 220 THR A O 1
ATOM 1734 N N . THR A 1 221 ? -23.848 8.695 42.537 1.00 45.47 221 THR A N 1
ATOM 1735 C CA . THR A 1 221 ? -23.295 8.152 41.301 1.00 45.47 221 THR A CA 1
ATOM 1736 C C . THR A 1 221 ? -21.820 7.843 41.540 1.00 45.47 221 THR A C 1
ATOM 1738 O O . THR A 1 221 ? -20.953 8.682 41.298 1.00 45.47 221 THR A O 1
ATOM 1741 N N . ASN A 1 222 ? -21.521 6.645 42.041 1.00 39.69 222 ASN A N 1
ATOM 1742 C CA . ASN A 1 222 ? -20.181 6.083 41.961 1.00 39.69 222 ASN A CA 1
ATOM 1743 C C . ASN A 1 222 ? -19.941 5.710 40.498 1.00 39.69 222 ASN A C 1
ATOM 1745 O O . ASN A 1 222 ? -20.129 4.567 40.096 1.00 39.69 222 ASN A O 1
ATOM 1749 N N . PHE A 1 223 ? -19.579 6.707 39.689 1.00 43.25 223 PHE A N 1
ATOM 1750 C CA . PHE A 1 223 ? -19.035 6.468 38.364 1.00 43.25 223 PHE A CA 1
ATOM 1751 C C . PHE A 1 223 ? -17.685 5.778 38.547 1.00 43.25 223 PHE A C 1
ATOM 1753 O O . PHE A 1 223 ? -16.671 6.427 38.811 1.00 43.25 223 PHE A O 1
ATOM 1760 N N . VAL A 1 224 ? -17.656 4.456 38.412 1.00 47.59 224 VAL A N 1
ATOM 1761 C CA . VAL A 1 224 ? -16.404 3.742 38.189 1.00 47.59 224 VAL A CA 1
ATOM 1762 C C . VAL A 1 224 ? -16.035 4.018 36.738 1.00 47.59 224 VAL A C 1
ATOM 1764 O O . VAL A 1 224 ? -16.433 3.303 35.817 1.00 47.59 224 VAL A O 1
ATOM 1767 N N . TYR A 1 225 ? -15.348 5.136 36.503 1.00 53.38 225 TYR A N 1
ATOM 1768 C CA . TYR A 1 225 ? -14.762 5.412 35.199 1.00 53.38 225 TYR A CA 1
ATOM 1769 C C . TYR A 1 225 ? -13.760 4.300 34.900 1.00 53.38 225 TYR A C 1
ATOM 1771 O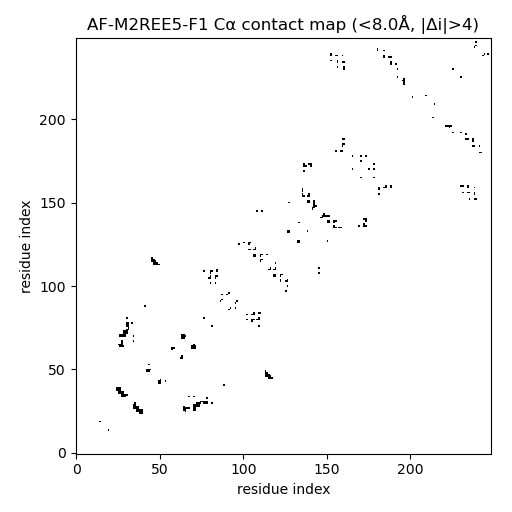 O . TYR A 1 225 ? -12.805 4.093 35.651 1.00 53.38 225 TYR A O 1
ATOM 1779 N N . ARG A 1 226 ? -14.001 3.553 33.820 1.00 65.56 226 ARG A N 1
ATOM 1780 C CA . ARG A 1 226 ? -13.019 2.588 33.336 1.00 65.56 226 ARG A CA 1
ATOM 1781 C C . ARG A 1 226 ? -11.761 3.342 32.921 1.00 65.56 226 ARG A C 1
ATOM 1783 O O . ARG A 1 226 ? -11.838 4.429 32.350 1.00 65.56 226 ARG A O 1
ATOM 1790 N N . SER A 1 227 ? -10.600 2.767 33.214 1.00 71.62 227 SER A N 1
ATOM 1791 C CA . SER A 1 227 ? -9.334 3.352 32.776 1.00 71.62 227 SER A CA 1
ATOM 1792 C C . SER A 1 227 ? -9.228 3.315 31.250 1.00 71.62 227 SER A C 1
ATOM 1794 O O . SER A 1 227 ? -9.852 2.485 30.583 1.00 71.62 227 SER A O 1
ATOM 1796 N N . GLU A 1 228 ? -8.398 4.184 30.679 1.00 72.69 228 GLU A N 1
ATOM 1797 C CA . GLU A 1 228 ? -8.125 4.203 29.237 1.00 72.69 228 GLU A CA 1
ATOM 1798 C C . GLU A 1 228 ? -7.670 2.824 28.718 1.00 72.69 228 GLU A C 1
ATOM 1800 O O . GLU A 1 228 ? -8.111 2.366 27.664 1.00 72.69 228 GLU A O 1
ATOM 1805 N N . ALA A 1 229 ? -6.894 2.094 29.528 1.00 75.69 229 ALA A N 1
ATOM 1806 C CA . ALA A 1 229 ? -6.470 0.727 29.236 1.00 75.69 229 ALA A CA 1
ATOM 1807 C C . ALA A 1 229 ? -7.643 -0.269 29.169 1.00 75.69 229 ALA A C 1
ATOM 1809 O O . ALA A 1 229 ? -7.677 -1.120 28.280 1.00 75.69 229 ALA A O 1
ATOM 1810 N N . GLN A 1 230 ? -8.627 -0.158 30.067 1.00 77.50 230 GLN A N 1
ATOM 1811 C CA . GLN A 1 230 ? -9.825 -1.004 30.035 1.00 77.50 230 GLN A CA 1
ATOM 1812 C C . GLN A 1 230 ? -10.680 -0.703 28.799 1.00 77.50 230 GLN A C 1
ATOM 1814 O O . GLN A 1 230 ? -11.150 -1.627 28.139 1.00 77.50 230 GLN A O 1
ATOM 1819 N N . HIS A 1 231 ? -10.835 0.575 28.436 1.00 79.38 231 HIS A N 1
ATOM 1820 C CA . HIS A 1 231 ? -11.521 0.975 27.205 1.00 79.38 231 HIS A CA 1
ATOM 1821 C C . HIS A 1 231 ? -10.844 0.399 25.954 1.00 79.38 231 HIS A C 1
ATOM 1823 O O . HIS A 1 231 ? -11.537 -0.135 25.087 1.00 79.38 231 HIS A O 1
ATOM 1829 N N . ALA A 1 232 ? -9.512 0.448 25.875 1.00 78.88 232 ALA A N 1
ATOM 1830 C CA . ALA A 1 232 ? -8.763 -0.139 24.767 1.00 78.88 232 ALA A CA 1
ATOM 1831 C C . ALA A 1 232 ? -8.937 -1.667 24.688 1.00 78.88 232 ALA A C 1
ATOM 1833 O O . ALA A 1 232 ? -9.195 -2.200 23.611 1.00 78.88 232 ALA A O 1
ATOM 1834 N N . GLN A 1 233 ? -8.885 -2.376 25.823 1.00 82.62 233 GLN A N 1
ATOM 1835 C CA . GLN A 1 233 ? -9.079 -3.832 25.873 1.00 82.62 233 GLN A CA 1
ATOM 1836 C C . GLN A 1 233 ? -10.458 -4.265 25.358 1.00 82.62 233 GLN A C 1
ATOM 1838 O O . GLN A 1 233 ? -10.559 -5.223 24.592 1.00 82.62 233 GLN A O 1
ATOM 1843 N N . ILE A 1 234 ? -11.519 -3.548 25.739 1.00 82.44 234 ILE A N 1
ATOM 1844 C CA . ILE A 1 234 ? -12.883 -3.842 25.274 1.00 82.44 234 ILE A CA 1
ATOM 1845 C C . ILE A 1 234 ? -12.997 -3.581 23.776 1.00 82.44 234 ILE A C 1
ATOM 1847 O O . ILE A 1 234 ? -13.548 -4.407 23.053 1.00 82.44 234 ILE A O 1
ATOM 1851 N N . ALA A 1 235 ? -12.463 -2.453 23.298 1.00 82.62 235 ALA A N 1
ATOM 1852 C CA . ALA A 1 235 ? -12.480 -2.131 21.878 1.00 82.62 235 ALA A CA 1
ATOM 1853 C C . ALA A 1 235 ? -11.745 -3.198 21.057 1.00 82.62 235 ALA A C 1
ATOM 1855 O O . ALA A 1 235 ? -12.277 -3.671 20.056 1.00 82.62 235 ALA A O 1
ATOM 1856 N N . GLU A 1 236 ? -10.574 -3.654 21.509 1.00 85.06 236 GLU A N 1
ATOM 1857 C CA . GLU A 1 236 ? -9.857 -4.744 20.849 1.00 85.06 236 GLU A CA 1
ATOM 1858 C C . GLU A 1 236 ? -10.631 -6.066 20.850 1.00 85.06 236 GLU A C 1
ATOM 1860 O O . GLU A 1 236 ? -10.632 -6.764 19.835 1.00 85.06 236 GLU A O 1
ATOM 1865 N N . ALA A 1 237 ? -11.276 -6.427 21.963 1.00 84.62 237 ALA A N 1
ATOM 1866 C CA . ALA A 1 237 ? -12.071 -7.649 22.061 1.00 84.62 237 ALA A CA 1
ATOM 1867 C C . ALA A 1 237 ? -13.263 -7.621 21.094 1.00 84.62 237 ALA A C 1
ATOM 1869 O O . ALA A 1 237 ? -13.502 -8.582 20.362 1.00 84.62 237 ALA A O 1
ATOM 1870 N N . VAL A 1 238 ? -13.961 -6.487 21.033 1.00 85.62 238 VAL A N 1
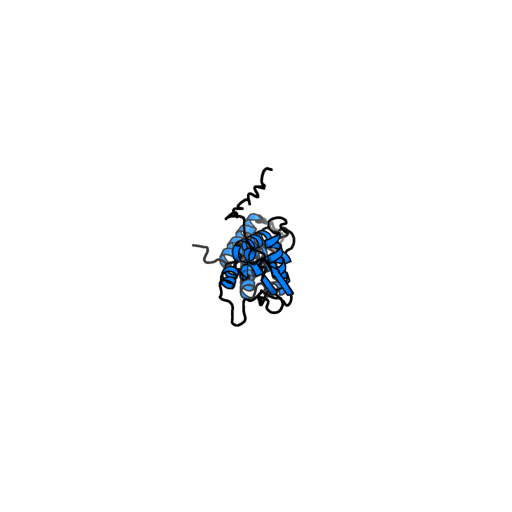ATOM 1871 C CA . VAL A 1 238 ? -15.073 -6.267 20.108 1.00 85.62 238 VAL A CA 1
ATOM 1872 C C . VAL A 1 238 ? -14.585 -6.314 18.657 1.00 85.62 238 VAL A C 1
ATOM 1874 O O . VAL A 1 238 ? -15.164 -7.020 17.835 1.00 85.62 238 VAL A O 1
ATOM 1877 N N . VAL A 1 239 ? -13.482 -5.640 18.326 1.00 85.69 239 VAL A N 1
ATOM 1878 C CA . VAL A 1 239 ? -12.914 -5.683 16.970 1.00 85.69 239 VAL A CA 1
ATOM 1879 C C . VAL A 1 239 ? -12.528 -7.109 16.573 1.00 85.69 239 VAL A C 1
ATOM 1881 O O . VAL A 1 239 ? -12.868 -7.543 15.474 1.00 85.69 239 VAL A O 1
ATOM 1884 N N . LYS A 1 240 ? -11.887 -7.877 17.460 1.00 84.94 240 LYS A N 1
ATOM 1885 C CA . LYS A 1 240 ? -11.590 -9.294 17.198 1.00 84.94 240 LYS A CA 1
ATOM 1886 C C . LYS A 1 240 ? -12.860 -10.090 16.896 1.00 84.94 240 LYS A C 1
ATOM 1888 O O . LYS A 1 240 ? -12.905 -10.789 15.891 1.00 84.94 240 LYS A O 1
ATOM 1893 N N . MET A 1 241 ? -13.908 -9.917 17.699 1.00 84.56 241 MET A N 1
ATOM 1894 C CA . MET A 1 241 ? -15.178 -10.628 17.529 1.00 84.56 241 MET A CA 1
ATOM 1895 C C . MET A 1 241 ? -15.846 -10.354 16.170 1.00 84.56 241 MET A C 1
ATOM 1897 O O . MET A 1 241 ? -16.367 -11.275 15.546 1.00 84.56 241 MET A O 1
ATOM 1901 N N . PHE A 1 242 ? -15.840 -9.103 15.699 1.00 83.31 242 PHE A N 1
ATOM 1902 C CA . PHE A 1 242 ? -16.565 -8.716 14.480 1.00 83.31 242 PHE A CA 1
ATOM 1903 C C . PHE A 1 242 ? -15.745 -8.808 13.186 1.00 83.31 242 PHE A C 1
ATOM 1905 O O . PHE A 1 242 ? -16.334 -8.975 12.112 1.00 83.31 242 PHE A O 1
ATOM 1912 N N . PHE A 1 243 ? -14.418 -8.681 13.268 1.00 82.19 243 PHE A N 1
ATOM 1913 C CA . PHE A 1 243 ? -13.538 -8.608 12.095 1.00 82.19 243 PHE A CA 1
ATOM 1914 C C . PHE A 1 243 ? -12.606 -9.811 11.945 1.00 82.19 243 PHE A C 1
ATOM 1916 O O . PHE A 1 243 ? -12.200 -10.106 10.825 1.00 82.19 243 PHE A O 1
ATOM 1923 N N . PHE A 1 244 ? -12.310 -10.527 13.032 1.00 83.12 244 PHE A N 1
ATOM 1924 C CA . PHE A 1 244 ? -11.355 -11.638 13.053 1.00 83.12 244 PHE A CA 1
ATOM 1925 C C . PHE A 1 244 ? -11.918 -12.869 13.791 1.00 83.12 244 PHE A C 1
ATOM 1927 O O . PHE A 1 244 ? -11.301 -13.363 14.735 1.00 83.12 244 PHE A O 1
ATOM 1934 N N . PRO A 1 245 ? -13.093 -13.395 13.388 1.00 70.38 245 PRO A N 1
ATOM 1935 C CA . PRO A 1 245 ? -13.752 -14.485 14.114 1.00 70.38 245 PRO A CA 1
ATOM 1936 C C . PRO A 1 245 ? -12.975 -15.812 14.072 1.00 70.38 245 PRO A C 1
ATOM 1938 O O . PRO A 1 245 ? -13.218 -16.680 14.903 1.00 70.38 245 PRO A O 1
ATOM 1941 N N . TYR A 1 246 ? -12.049 -15.971 13.120 1.00 70.00 246 TYR A N 1
ATOM 1942 C CA . TYR A 1 246 ? -11.254 -17.190 12.931 1.00 70.00 246 TYR A CA 1
ATOM 1943 C C . TYR A 1 246 ? -9.871 -17.145 13.596 1.00 70.00 246 TYR A C 1
ATOM 1945 O O . TYR A 1 246 ? -9.216 -18.177 13.663 1.00 70.00 246 TYR A O 1
ATOM 1953 N N . ASP A 1 247 ? -9.455 -16.002 14.153 1.00 60.56 247 ASP A N 1
ATOM 1954 C CA . ASP A 1 247 ? -8.185 -15.862 14.890 1.00 60.56 247 ASP A CA 1
ATOM 1955 C C . ASP A 1 247 ? -8.306 -16.346 16.359 1.00 60.56 247 ASP A C 1
ATOM 1957 O O . ASP A 1 247 ? -7.503 -15.980 17.217 1.00 60.56 247 ASP A O 1
ATOM 1961 N N . ILE A 1 248 ? -9.361 -17.111 16.677 1.00 49.19 248 ILE A N 1
ATOM 1962 C CA . ILE A 1 248 ? -9.683 -17.647 18.017 1.00 49.19 248 ILE A CA 1
ATOM 1963 C C . ILE A 1 248 ? -9.263 -19.135 18.143 1.00 49.19 248 ILE A C 1
ATOM 1965 O O . ILE A 1 248 ? -9.515 -19.769 19.166 1.00 49.19 248 ILE A O 1
ATOM 1969 N N . LEU A 1 249 ? -8.598 -19.692 17.125 1.00 38.31 249 LEU A N 1
ATOM 1970 C CA . LEU A 1 249 ? -7.937 -21.007 17.156 1.00 38.31 249 LEU A CA 1
ATOM 1971 C C . LEU A 1 249 ? -6.421 -20.840 17.295 1.00 38.31 249 LEU A C 1
ATOM 1973 O O . LEU A 1 249 ? -5.813 -21.697 17.972 1.00 38.31 249 LEU A O 1
#

Radius of gyration: 31.38 Å; Cα contacts (8 Å, |Δi|>4): 212; chains: 1; bounding box: 116×35×83 Å

Sequence (249 aa):
MSSRLSDDTAVKLTKSTRFYSDEPDTVIFNVESTLFRVNPYLLKRDSEVFRSMFSCPPGVGGAEGAADERPINIPEVAAFEFECLLEFLYEGMYTPRTDSVPYWKALLSISSRFVFDRIRQAAVKSLGKRSPPLHPTDLIFLANKYSISPWLKPAYTELCMRKEPLSDAEATTIGVKATAQIARAREAYRLNTLDSNVIFSCGHELPQIRCAKCAPQNATTNFVYRSEAQHAQIAEAVVKMFFFPYD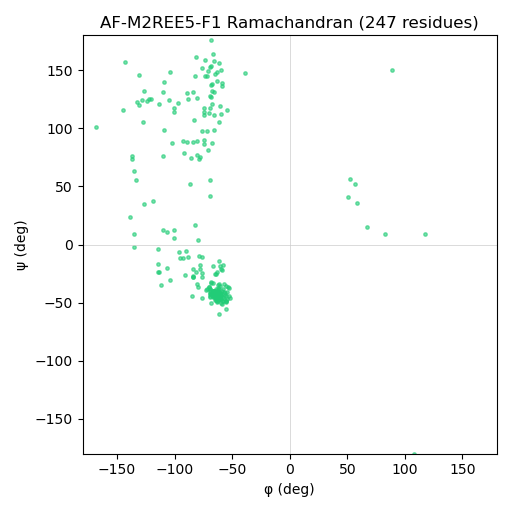IL

InterPro domains:
  IPR000210 BTB/POZ domain [PF00651] (26-127)
  IPR000210 BTB/POZ domain [PS50097] (25-98)
  IPR000210 BTB/POZ domain [SM00225] (25-131)
  IPR011333 SKP1/BTB/POZ domain superfamily [G3DSA:3.30.710.10] (2-160)
  IPR011333 SKP1/BTB/POZ domain superfamily [SSF54695] (23-127)

Nearest PDB structures (foldseek):
  8h33-assembly1_B  TM=7.421E-01  e=4.716E-04  Homo sapiens
  8h33-assembly1_J  TM=6.431E-01  e=2.768E-04  Homo sapiens
  8h37-assembly1_A  TM=6.317E-01  e=2.237E-04  Homo sapiens
  8h37-assembly1_P  TM=6.216E-01  e=3.426E-04  Homo sapiens
  4ap2-assembly1_A  TM=4.535E-01  e=5.533E-04  Homo sapiens

Foldseek 3Di:
DDDDDDCPPPDDDDADPVPDDPDPDWFWEAAPNDIDTHDLCLVCVQFPQSVVVVVDDDDDPGRARRDPVRHHYDPPAHPLLVVLVRCCSVCVVPDPPLPDPVSLLSQCVVCLVRVRPVSNVVSCVSQCPDVVHDQLLVLLLSCVVSVPVVSNLVSLLCLLLDPDQDDPVSCVSNDVVVSVLSVVLNVQLVVVQPVQWDPPPPVDPDRDDDDPVCVPPPPPRPPPRDDPVRSSVSSSVSCCVRPPVPVPD

Secondary structure (DSSP, 8-state):
------------PPPPTTT-------EEEEETTEEEEE-HHHHHHH-HHHHHHTTSPPBTTB-TTSSTTS-EE-TT--HHHHHHHHHHHHHTTT----S-HHHHHHHHHHHHHTT-HHHHHHHHHHHHT-SSPPPHHHHHHHHHHTT-GGGHHHHHHHHHH-SSPPPHHHHHHH-HHHHHHHHHHHHHHHHHHHTTS-----SSS-TTS--TTTTTT-------PPPHHHHHHHHHHHHHHHH-TTTT-

Solvent-accessible surface area (backbone atoms only — not comparable to full-atom values): 15177 Å² total; per-residue (Å²): 138,86,80,87,81,84,84,81,78,79,78,84,82,78,79,46,94,88,78,63,72,98,73,87,69,57,36,28,32,31,23,75,92,40,80,44,81,40,60,53,64,70,46,41,73,55,11,64,53,47,39,53,61,73,66,53,77,63,54,100,88,50,65,71,10,76,43,92,93,42,41,39,76,47,82,99,44,54,46,69,28,53,50,44,45,48,51,44,73,76,37,41,91,81,59,72,80,85,80,55,62,70,53,40,53,29,30,33,51,47,20,60,74,42,49,20,61,70,55,25,51,48,25,52,51,53,60,74,68,37,84,79,68,68,57,43,55,59,40,40,38,52,17,66,74,68,70,38,68,86,43,39,61,61,26,51,28,49,65,42,68,48,88,69,77,88,50,72,70,51,35,63,63,56,29,68,69,54,41,52,47,49,52,53,36,32,49,53,41,48,51,64,64,52,73,65,59,74,84,77,86,61,101,59,102,61,99,83,66,88,54,86,85,56,61,89,78,70,74,78,76,76,69,64,75,73,50,72,68,56,52,50,51,48,32,48,53,37,42,37,62,74,76,41,70,76,80,81,119

Organism: Ceriporiopsis subvermispora (strain B) (NCBI:txid914234)

pLDDT: mean 79.13, std 17.26, range [36.56, 95.88]